Protein AF-A0A9C8ZIP4-F1 (afdb_monomer)

pLDDT: mean 73.73, std 16.56, range [37.09, 95.81]

Mean predicted aligned error: 15.37 Å

Structure (mmCIF, N/CA/C/O backbone):
data_AF-A0A9C8ZIP4-F1
#
_entry.id   AF-A0A9C8ZIP4-F1
#
loop_
_atom_site.group_PDB
_atom_site.id
_atom_site.type_symbol
_atom_site.label_atom_id
_atom_site.label_alt_id
_atom_site.label_comp_id
_atom_site.label_asym_id
_atom_site.label_entity_id
_atom_site.label_seq_id
_atom_site.pdbx_PDB_ins_code
_atom_site.Cartn_x
_atom_site.Cartn_y
_atom_site.Cartn_z
_atom_site.occupancy
_atom_site.B_iso_or_equiv
_atom_site.auth_seq_id
_atom_site.auth_comp_id
_atom_site.auth_asym_id
_atom_site.auth_atom_id
_atom_site.pdbx_PDB_model_num
ATOM 1 N N . MET A 1 1 ? 0.232 4.608 -54.397 1.00 39.06 1 MET A N 1
ATOM 2 C CA . MET A 1 1 ? 0.116 3.427 -53.512 1.00 39.06 1 MET A CA 1
ATOM 3 C C . MET A 1 1 ? 0.909 3.574 -52.200 1.00 39.06 1 MET A C 1
ATOM 5 O O . MET A 1 1 ? 1.175 2.574 -51.557 1.00 39.06 1 MET A O 1
ATOM 9 N N . ILE A 1 2 ? 1.291 4.797 -51.791 1.00 40.53 2 ILE A N 1
ATOM 10 C CA . ILE A 1 2 ? 2.010 5.077 -50.525 1.00 40.53 2 ILE A CA 1
ATOM 11 C C . ILE A 1 2 ? 1.114 5.872 -49.554 1.00 40.53 2 ILE A C 1
ATOM 13 O O . ILE A 1 2 ? 1.299 5.815 -48.347 1.00 40.53 2 ILE A O 1
ATOM 17 N N . THR A 1 3 ? 0.107 6.586 -50.061 1.00 43.69 3 THR A N 1
ATOM 18 C CA . THR A 1 3 ? -0.743 7.506 -49.291 1.00 43.69 3 THR A CA 1
ATOM 19 C C . THR A 1 3 ? -1.727 6.808 -48.355 1.00 43.69 3 THR A C 1
ATOM 21 O O . THR A 1 3 ? -1.938 7.292 -47.247 1.00 43.69 3 THR A O 1
ATOM 24 N N . ASP A 1 4 ? -2.280 5.661 -48.753 1.00 41.31 4 ASP A N 1
ATOM 25 C CA . ASP A 1 4 ? -3.290 4.952 -47.953 1.00 41.31 4 ASP A CA 1
ATOM 26 C C . ASP A 1 4 ? -2.663 4.266 -46.727 1.00 41.31 4 ASP A C 1
ATOM 28 O O . ASP A 1 4 ? -3.221 4.296 -45.633 1.00 41.31 4 ASP A O 1
ATOM 32 N N . THR A 1 5 ? -1.425 3.780 -46.863 1.00 51.84 5 THR A N 1
ATOM 33 C CA . THR A 1 5 ? -0.667 3.120 -45.790 1.00 51.84 5 THR A CA 1
ATOM 34 C C . THR A 1 5 ? -0.348 4.065 -44.628 1.00 51.84 5 THR A C 1
ATOM 36 O O . THR A 1 5 ? -0.423 3.672 -43.466 1.00 51.84 5 THR A O 1
ATOM 39 N N . TRP A 1 6 ? -0.030 5.334 -44.911 1.00 44.22 6 TRP A N 1
ATOM 40 C CA . TRP A 1 6 ? 0.251 6.326 -43.865 1.00 44.22 6 TRP A CA 1
ATOM 41 C C . TRP A 1 6 ? -1.001 6.728 -43.089 1.00 44.22 6 TRP A C 1
ATOM 43 O O . TRP A 1 6 ? -0.938 6.915 -41.874 1.00 44.22 6 TRP A O 1
ATOM 53 N N . VAL A 1 7 ? -2.145 6.829 -43.769 1.00 46.09 7 VAL A N 1
ATOM 54 C CA . VAL A 1 7 ? -3.424 7.165 -43.132 1.00 46.09 7 VAL A CA 1
ATOM 55 C C . VAL A 1 7 ? -3.847 6.067 -42.154 1.00 46.09 7 VAL A C 1
ATOM 57 O O . VAL A 1 7 ? -4.317 6.382 -41.060 1.00 46.09 7 VAL A O 1
ATOM 60 N N . ASP A 1 8 ? -3.618 4.799 -42.493 1.00 46.53 8 ASP A N 1
ATOM 61 C CA . ASP A 1 8 ? -3.932 3.671 -41.611 1.00 46.53 8 ASP A CA 1
ATOM 62 C C . ASP A 1 8 ? -2.972 3.570 -40.415 1.00 46.53 8 ASP A C 1
ATOM 64 O O . ASP A 1 8 ? -3.416 3.324 -39.290 1.00 46.53 8 ASP A O 1
ATOM 68 N N . ILE A 1 9 ? -1.681 3.873 -40.604 1.00 48.97 9 ILE A N 1
ATOM 69 C CA . ILE A 1 9 ? -0.707 3.969 -39.503 1.00 48.97 9 ILE A CA 1
ATOM 70 C C . ILE A 1 9 ? -1.108 5.086 -38.534 1.00 48.97 9 ILE A C 1
ATOM 72 O O . ILE A 1 9 ? -1.167 4.850 -37.328 1.00 48.97 9 ILE A O 1
ATOM 76 N N . ILE A 1 10 ? -1.465 6.271 -39.038 1.00 47.59 10 ILE A N 1
ATOM 77 C CA . ILE A 1 10 ? -1.902 7.403 -38.206 1.00 47.59 10 ILE A CA 1
ATOM 78 C C . ILE A 1 10 ? -3.188 7.061 -37.441 1.00 47.59 10 ILE A C 1
ATOM 80 O O . ILE A 1 10 ? -3.294 7.363 -36.255 1.00 47.59 10 ILE A O 1
ATOM 84 N N . LYS A 1 11 ? -4.149 6.378 -38.077 1.00 46.59 11 LYS A N 1
ATOM 85 C CA . LYS A 1 11 ? -5.392 5.932 -37.422 1.00 46.59 11 LYS A CA 1
ATOM 86 C C . LYS A 1 11 ? -5.176 4.821 -36.387 1.00 46.59 11 LYS A C 1
ATOM 88 O O . LYS A 1 11 ? -5.988 4.677 -35.476 1.00 46.59 11 LYS A O 1
ATOM 93 N N . SER A 1 12 ? -4.101 4.040 -36.505 1.00 48.75 12 SER A N 1
ATOM 94 C CA . SER A 1 12 ? -3.751 2.972 -35.554 1.00 48.75 12 SER A CA 1
ATOM 95 C C . SER A 1 12 ? -3.120 3.487 -34.250 1.00 48.75 12 SER A C 1
ATOM 97 O O . SER A 1 12 ? -3.050 2.759 -33.256 1.00 48.75 12 SER A O 1
ATOM 99 N N . ILE A 1 13 ? -2.697 4.755 -34.225 1.00 50.59 13 ILE A N 1
ATOM 100 C CA . ILE A 1 13 ? -2.046 5.394 -33.082 1.00 50.59 13 ILE A CA 1
ATOM 101 C C . ILE A 1 13 ? -3.100 5.781 -32.043 1.00 50.59 13 ILE A C 1
ATOM 103 O O . ILE A 1 13 ? -3.789 6.792 -32.151 1.00 50.59 13 ILE A O 1
ATOM 107 N N . LYS A 1 14 ? -3.228 4.945 -31.010 1.00 48.56 14 LYS A N 1
ATOM 108 C CA . LYS A 1 14 ? -4.220 5.116 -29.935 1.00 48.56 14 LYS A CA 1
ATOM 109 C C . LYS A 1 14 ? -3.707 5.906 -28.731 1.00 48.56 14 LYS A C 1
ATOM 111 O O . LYS A 1 14 ? -4.490 6.195 -27.831 1.00 48.56 14 LYS A O 1
ATOM 116 N N . THR A 1 15 ? -2.414 6.242 -28.685 1.00 49.38 15 THR A N 1
ATOM 117 C CA . THR A 1 15 ? -1.816 6.940 -27.538 1.00 49.38 15 THR A CA 1
ATOM 118 C C . THR A 1 15 ? -0.920 8.112 -27.963 1.00 49.38 15 THR A C 1
ATOM 120 O O . THR A 1 15 ? -0.262 8.038 -29.006 1.00 49.38 15 THR A O 1
ATOM 123 N N . PRO A 1 16 ? -0.836 9.184 -27.148 1.00 51.88 16 PRO A N 1
ATOM 124 C CA . PRO A 1 16 ? 0.040 10.335 -27.402 1.00 51.88 16 PRO A CA 1
ATOM 125 C C . PRO A 1 16 ? 1.521 9.959 -27.563 1.00 51.88 16 PRO A C 1
ATOM 127 O O . PRO A 1 16 ? 2.249 10.604 -28.312 1.00 51.88 16 PRO A O 1
ATOM 130 N N . VAL A 1 17 ? 1.961 8.889 -26.891 1.00 54.00 17 VAL A N 1
ATOM 131 C CA . VAL A 1 17 ? 3.339 8.379 -26.954 1.00 54.00 17 VAL A CA 1
ATOM 132 C C . VAL A 1 17 ? 3.619 7.724 -28.308 1.00 54.00 17 VAL A C 1
ATOM 134 O O . VAL A 1 17 ? 4.658 7.971 -28.911 1.00 54.00 17 VAL A O 1
ATOM 137 N N . SER A 1 18 ? 2.672 6.955 -28.849 1.00 54.69 18 SER A N 1
ATOM 138 C CA . SER A 1 18 ? 2.804 6.357 -30.183 1.00 54.69 18 SER A CA 1
ATOM 139 C C . SER A 1 18 ? 2.819 7.414 -31.304 1.00 54.69 18 SER A C 1
ATOM 141 O O . SER A 1 18 ? 3.512 7.235 -32.303 1.00 54.69 18 SER A O 1
ATOM 143 N N . PHE A 1 19 ? 2.130 8.549 -31.122 1.00 58.16 19 PHE A N 1
ATOM 144 C CA . PHE A 1 19 ? 2.190 9.693 -32.046 1.00 58.16 19 PHE A CA 1
ATOM 145 C C . PHE A 1 19 ? 3.550 10.408 -31.996 1.00 58.16 19 PHE A C 1
ATOM 147 O O . PHE A 1 19 ? 4.109 10.759 -33.034 1.00 58.16 19 PHE A O 1
ATOM 154 N N . LEU A 1 20 ? 4.122 10.552 -30.795 1.00 58.84 20 LEU A N 1
ATOM 155 C CA . LEU A 1 20 ? 5.463 11.105 -30.584 1.00 58.84 20 LEU A CA 1
ATOM 156 C C . LEU A 1 20 ? 6.550 10.255 -31.260 1.00 58.84 20 LEU A C 1
ATOM 158 O O . LEU A 1 20 ? 7.451 10.802 -31.896 1.00 58.84 20 LEU A O 1
ATOM 162 N N . VAL A 1 21 ? 6.460 8.926 -31.154 1.00 60.66 21 VAL A N 1
ATOM 163 C CA . VAL A 1 21 ? 7.406 8.004 -31.804 1.00 60.66 21 VAL A CA 1
ATOM 164 C C . VAL A 1 21 ? 7.332 8.137 -33.326 1.00 60.66 21 VAL A C 1
ATOM 166 O O . VAL A 1 21 ? 8.371 8.231 -33.975 1.00 60.66 21 VAL A O 1
ATOM 169 N N . LEU A 1 22 ? 6.126 8.233 -33.897 1.00 64.12 22 LEU A N 1
ATOM 170 C CA . LEU A 1 22 ? 5.947 8.415 -35.340 1.00 64.12 22 LEU A CA 1
ATOM 171 C C . LEU A 1 22 ? 6.562 9.734 -35.833 1.00 64.12 22 LEU A C 1
ATOM 173 O O . LEU A 1 22 ? 7.293 9.740 -36.820 1.00 64.12 22 LEU A O 1
ATOM 177 N N . ILE A 1 23 ? 6.312 10.844 -35.134 1.00 64.75 23 ILE A N 1
ATOM 178 C CA . ILE A 1 23 ? 6.895 12.145 -35.489 1.00 64.75 23 ILE A CA 1
ATOM 179 C C . ILE A 1 23 ? 8.419 12.110 -35.367 1.00 64.75 23 ILE A C 1
ATOM 181 O O . ILE A 1 23 ? 9.115 12.603 -36.252 1.00 64.75 23 ILE A O 1
ATOM 185 N N . THR A 1 24 ? 8.941 11.511 -34.297 1.00 64.62 24 THR A N 1
ATOM 186 C CA . THR A 1 24 ? 10.388 11.383 -34.088 1.00 64.62 24 THR A CA 1
ATOM 187 C C . THR A 1 24 ? 11.046 10.591 -35.216 1.00 64.62 24 THR A C 1
ATOM 189 O O . THR A 1 24 ? 12.099 10.991 -35.701 1.00 64.62 24 THR A O 1
ATOM 192 N N . LEU A 1 25 ? 10.406 9.519 -35.691 1.00 62.47 25 LEU A N 1
ATOM 193 C CA . LEU A 1 25 ? 10.888 8.729 -36.827 1.00 62.47 25 LEU A CA 1
ATOM 194 C C . LEU A 1 25 ? 10.847 9.515 -38.144 1.00 62.47 25 LEU A C 1
ATOM 196 O O . LEU A 1 25 ? 11.813 9.477 -38.901 1.00 62.47 25 LEU A O 1
ATOM 200 N N . VAL A 1 26 ? 9.768 10.259 -38.407 1.00 65.81 26 VAL A N 1
ATOM 201 C CA . VAL A 1 26 ? 9.629 11.065 -39.633 1.00 65.81 26 VAL A CA 1
ATOM 202 C C . VAL A 1 26 ? 10.641 12.210 -39.663 1.00 65.81 26 VAL A C 1
ATOM 204 O O . VAL A 1 26 ? 11.302 12.415 -40.680 1.00 65.81 26 VAL A O 1
ATOM 207 N N . VAL A 1 27 ? 10.807 12.945 -38.559 1.00 63.88 27 VAL A N 1
ATOM 208 C CA . VAL A 1 27 ? 11.785 14.041 -38.513 1.00 63.88 27 VAL A CA 1
ATOM 209 C C . VAL A 1 27 ? 13.215 13.503 -38.449 1.00 63.88 27 VAL A C 1
ATOM 211 O O . VAL A 1 27 ? 14.089 14.053 -39.106 1.00 63.88 27 VAL A O 1
ATOM 214 N N . GLY A 1 28 ? 13.461 12.397 -37.740 1.00 62.69 28 GLY A N 1
ATOM 215 C CA . GLY A 1 28 ? 14.759 11.719 -37.734 1.00 62.69 28 GLY A CA 1
ATOM 216 C C . GLY A 1 28 ? 15.186 11.250 -39.128 1.00 62.69 28 GLY A C 1
ATOM 217 O O . GLY A 1 28 ? 16.335 11.453 -39.507 1.00 62.69 28 GLY A O 1
ATOM 218 N N . TYR A 1 29 ? 14.254 10.712 -39.921 1.00 65.31 29 TYR A N 1
ATOM 219 C CA . TYR A 1 29 ? 14.492 10.346 -41.319 1.00 65.31 29 TYR A CA 1
ATOM 220 C C . TYR A 1 29 ? 14.823 11.570 -42.193 1.00 65.31 29 TYR A C 1
ATOM 222 O O . TYR A 1 29 ? 15.815 11.561 -42.917 1.00 65.31 29 TYR A O 1
ATOM 230 N N . LEU A 1 30 ? 14.060 12.662 -42.064 1.00 61.94 30 LEU A N 1
ATOM 231 C CA . LEU A 1 30 ? 14.310 13.914 -42.796 1.00 61.94 30 LEU A CA 1
ATOM 232 C C . LEU A 1 30 ? 15.645 14.580 -42.428 1.00 61.94 30 LEU A C 1
ATOM 234 O O . LEU A 1 30 ? 16.258 15.229 -43.273 1.00 61.94 30 LEU A O 1
ATOM 238 N N . LEU A 1 31 ? 16.089 14.438 -41.177 1.00 62.31 31 LEU A N 1
ATOM 239 C CA . LEU A 1 31 ? 17.386 14.931 -40.713 1.00 62.31 31 LEU A CA 1
ATOM 240 C C . LEU A 1 31 ? 18.549 14.046 -41.178 1.00 62.31 31 LEU A C 1
ATOM 242 O O . LEU A 1 31 ? 19.639 14.567 -41.390 1.00 62.31 31 LEU A O 1
ATOM 246 N N . HIS A 1 32 ? 18.329 12.738 -41.341 1.00 63.88 32 HIS A N 1
ATOM 247 C CA . HIS A 1 32 ? 19.359 11.804 -41.798 1.00 63.88 32 HIS A CA 1
ATOM 248 C C . HIS A 1 32 ? 19.712 12.000 -43.283 1.00 63.88 32 HIS A C 1
ATOM 250 O O . HIS A 1 32 ? 20.889 11.920 -43.629 1.00 63.88 32 HIS A O 1
ATOM 256 N N . ASP A 1 33 ? 18.724 12.287 -44.137 1.00 64.06 33 ASP A N 1
ATOM 257 C CA . ASP A 1 33 ? 18.903 12.417 -45.596 1.00 64.06 33 ASP A CA 1
ATOM 258 C C . ASP A 1 33 ? 19.217 13.858 -46.069 1.00 64.06 33 ASP A C 1
ATOM 260 O O . ASP A 1 33 ? 19.323 14.111 -47.270 1.00 64.06 33 ASP A O 1
ATOM 264 N N . SER A 1 34 ? 19.350 14.835 -45.160 1.00 61.97 34 SER A N 1
ATOM 265 C CA . SER A 1 34 ? 19.496 16.255 -45.519 1.00 61.97 34 SER A CA 1
ATOM 266 C C . SER A 1 34 ? 20.884 16.828 -45.216 1.00 61.97 34 SER A C 1
ATOM 268 O O . SER A 1 34 ? 21.190 17.129 -44.066 1.00 61.97 34 SER A O 1
ATOM 270 N N . ASP A 1 35 ? 21.634 17.189 -46.261 1.00 71.00 35 ASP A N 1
ATOM 271 C CA . ASP A 1 35 ? 22.880 17.973 -46.149 1.00 71.00 35 ASP A CA 1
ATOM 272 C C . ASP A 1 35 ? 22.646 19.495 -46.023 1.00 71.00 35 ASP A C 1
ATOM 274 O O . ASP A 1 35 ? 23.587 20.282 -45.896 1.00 71.00 35 ASP A O 1
ATOM 278 N N . ASN A 1 36 ? 21.389 19.953 -46.082 1.00 75.31 36 ASN A N 1
ATOM 279 C CA . ASN A 1 36 ? 21.067 21.377 -46.019 1.00 75.31 36 ASN A CA 1
ATOM 280 C C . ASN A 1 36 ? 20.947 21.855 -44.555 1.00 75.31 36 ASN A C 1
ATOM 282 O O . ASN A 1 36 ? 20.025 21.434 -43.847 1.00 75.31 36 ASN A O 1
ATOM 286 N N . PRO A 1 37 ? 21.799 22.794 -44.098 1.00 70.38 37 PRO A N 1
ATOM 287 C CA . PRO A 1 37 ? 21.830 23.237 -42.704 1.00 70.38 37 PRO A CA 1
ATOM 288 C C . PRO A 1 37 ? 20.534 23.925 -42.251 1.00 70.38 37 PRO A C 1
ATOM 290 O O . PRO A 1 37 ? 20.188 23.864 -41.073 1.00 70.38 37 PRO A O 1
ATOM 293 N N . ILE A 1 38 ? 19.783 24.545 -43.170 1.00 74.31 38 ILE A N 1
ATOM 294 C CA . ILE A 1 38 ? 18.503 25.200 -42.859 1.00 74.31 38 ILE A CA 1
ATOM 295 C C . ILE A 1 38 ? 17.422 24.152 -42.563 1.00 74.31 38 ILE A C 1
ATOM 297 O O . ILE A 1 38 ? 16.639 24.318 -41.628 1.00 74.31 38 ILE A O 1
ATOM 301 N N . ILE A 1 39 ? 17.404 23.056 -43.326 1.00 70.94 39 ILE A N 1
ATOM 302 C CA . ILE A 1 39 ? 16.469 21.940 -43.123 1.00 70.94 39 ILE A CA 1
ATOM 303 C C . ILE A 1 39 ? 16.806 21.211 -41.815 1.00 70.94 39 ILE A C 1
ATOM 305 O O . ILE A 1 39 ? 15.904 20.890 -41.043 1.00 70.94 39 ILE A O 1
ATOM 309 N N . LEU A 1 40 ? 18.098 21.056 -41.515 1.00 66.56 40 LEU A N 1
ATOM 310 C CA . LEU A 1 40 ? 18.595 20.495 -40.256 1.00 66.56 40 LEU A CA 1
ATOM 311 C C . LEU A 1 40 ? 18.152 21.307 -39.030 1.00 66.56 40 LEU A C 1
ATOM 313 O O . LEU A 1 40 ? 17.549 20.768 -38.103 1.00 66.56 40 LEU A O 1
ATOM 317 N N . LEU A 1 41 ? 18.393 22.621 -39.039 1.00 70.94 41 LEU A N 1
ATOM 318 C CA . LEU A 1 41 ? 17.990 23.517 -37.950 1.00 70.94 41 LEU A CA 1
ATOM 319 C C . LEU A 1 41 ? 16.465 23.595 -37.795 1.00 70.94 41 LEU A C 1
ATOM 321 O O . LEU A 1 41 ? 15.961 23.568 -36.672 1.00 70.94 41 LEU A O 1
ATOM 325 N N . GLY A 1 42 ? 15.727 23.644 -38.907 1.00 75.50 42 GLY A N 1
ATOM 326 C CA . GLY A 1 42 ? 14.264 23.646 -38.899 1.00 75.50 42 GLY A CA 1
ATOM 327 C C . GLY A 1 42 ? 13.669 22.348 -38.347 1.00 75.50 42 GLY A C 1
ATOM 328 O O . GLY A 1 42 ? 12.759 22.393 -37.519 1.00 75.50 42 GLY A O 1
ATOM 329 N N . GLY A 1 43 ? 14.212 21.193 -38.745 1.00 70.31 43 GLY A N 1
ATOM 330 C CA . GLY A 1 43 ? 13.786 19.883 -38.249 1.00 70.31 43 GLY A CA 1
ATOM 331 C C . GLY A 1 43 ? 14.068 19.698 -36.757 1.00 70.31 43 GLY A C 1
ATOM 332 O O . GLY A 1 43 ? 13.197 19.244 -36.015 1.00 70.31 43 GLY A O 1
ATOM 333 N N . LEU A 1 44 ? 15.241 20.132 -36.284 1.00 70.56 44 LEU A N 1
ATOM 334 C CA . LEU A 1 44 ? 15.586 20.105 -34.859 1.00 70.56 44 LEU A CA 1
ATOM 335 C C . LEU A 1 44 ? 14.685 21.025 -34.024 1.00 70.56 44 LEU A C 1
ATOM 337 O O . LEU A 1 44 ? 14.213 20.618 -32.961 1.00 70.56 44 LEU A O 1
ATOM 341 N N . ALA A 1 45 ? 14.393 22.236 -34.508 1.00 74.00 45 ALA A N 1
ATOM 342 C CA . ALA A 1 45 ? 13.481 23.158 -33.831 1.00 74.00 45 ALA A CA 1
ATOM 343 C C . ALA A 1 45 ? 12.054 22.592 -33.743 1.00 74.00 45 ALA A C 1
ATOM 345 O O . ALA A 1 45 ? 11.400 22.708 -32.703 1.00 74.00 45 ALA A O 1
ATOM 346 N N . LEU A 1 46 ? 11.585 21.930 -34.805 1.00 74.88 46 LEU A N 1
ATOM 347 C CA . LEU A 1 46 ? 10.281 21.274 -34.827 1.00 74.88 46 LEU A CA 1
ATOM 348 C C . LEU A 1 46 ? 10.219 20.092 -33.844 1.00 74.88 46 LEU A C 1
ATOM 350 O O . LEU A 1 46 ? 9.262 19.990 -33.078 1.00 74.88 46 LEU A O 1
ATOM 354 N N . LEU A 1 47 ? 11.253 19.242 -33.802 1.00 71.19 47 LEU A N 1
ATOM 355 C CA . LEU A 1 47 ? 11.369 18.156 -32.818 1.00 71.19 47 LEU A CA 1
ATOM 356 C C . LEU A 1 47 ? 11.361 18.675 -31.384 1.00 71.19 47 LEU A C 1
ATOM 358 O O . LEU A 1 47 ? 10.671 18.118 -30.529 1.00 71.19 47 LEU A O 1
ATOM 362 N N . PHE A 1 48 ? 12.102 19.749 -31.120 1.00 72.25 48 PHE A N 1
ATOM 363 C CA . PHE A 1 48 ? 12.158 20.368 -29.803 1.00 72.25 48 PHE A CA 1
ATOM 364 C C . PHE A 1 48 ? 10.784 20.896 -29.375 1.00 72.25 48 PHE A C 1
ATOM 366 O O . PHE A 1 48 ? 10.326 20.603 -28.269 1.00 72.25 48 PHE A O 1
ATOM 373 N N . LEU A 1 49 ? 10.079 21.597 -30.270 1.00 75.38 49 LEU A N 1
ATOM 374 C CA . LEU A 1 49 ? 8.734 22.108 -30.005 1.00 75.38 49 LEU A CA 1
ATOM 375 C C . LEU A 1 49 ? 7.736 20.975 -29.725 1.00 75.38 49 LEU A C 1
ATOM 377 O O . LEU A 1 49 ? 6.944 21.064 -28.783 1.00 75.38 49 LEU A O 1
ATOM 381 N N . ILE A 1 50 ? 7.784 19.895 -30.509 1.00 71.44 50 ILE A N 1
ATOM 382 C CA . ILE A 1 50 ? 6.900 18.736 -30.331 1.00 71.44 50 ILE A CA 1
ATOM 383 C C . ILE A 1 50 ? 7.214 18.018 -29.019 1.00 71.44 50 ILE A C 1
ATOM 385 O O . ILE A 1 50 ? 6.300 17.707 -28.260 1.00 71.44 50 ILE A O 1
ATOM 389 N N . THR A 1 51 ? 8.495 17.846 -28.697 1.00 65.56 51 THR A N 1
ATOM 390 C CA . THR A 1 51 ? 8.936 17.250 -27.431 1.00 65.56 51 THR A CA 1
ATOM 391 C C . THR A 1 51 ? 8.433 18.061 -26.239 1.00 65.56 51 THR A C 1
ATOM 393 O O . THR A 1 51 ? 7.814 17.497 -25.339 1.00 65.56 51 THR A O 1
ATOM 396 N N . ILE A 1 52 ? 8.599 19.390 -26.253 1.00 71.50 52 ILE A N 1
ATOM 397 C CA . ILE A 1 52 ? 8.058 20.272 -25.207 1.00 71.50 52 ILE A CA 1
ATOM 398 C C . ILE A 1 52 ? 6.538 20.153 -25.123 1.00 71.50 52 ILE A C 1
ATOM 400 O O . ILE A 1 52 ? 5.998 20.015 -24.028 1.00 71.50 52 ILE A O 1
ATOM 404 N N . THR A 1 53 ? 5.837 20.175 -26.256 1.00 69.06 53 THR A N 1
ATOM 405 C CA . THR A 1 53 ? 4.371 20.083 -26.284 1.00 69.06 53 THR A CA 1
ATOM 406 C C . THR A 1 53 ? 3.891 18.763 -25.689 1.00 69.06 53 THR A C 1
ATOM 408 O O . THR A 1 53 ? 2.935 18.751 -24.918 1.00 69.06 53 THR A O 1
ATOM 411 N N . CYS A 1 54 ? 4.581 17.659 -25.972 1.00 62.41 54 CYS A N 1
ATOM 412 C CA . CYS A 1 54 ? 4.275 16.354 -25.402 1.00 62.41 54 CYS A CA 1
ATOM 413 C C . CYS A 1 54 ? 4.625 16.258 -23.917 1.00 62.41 54 CYS A C 1
ATOM 415 O O . CYS A 1 54 ? 3.842 15.682 -23.169 1.00 62.41 54 CYS A O 1
ATOM 417 N N . ILE A 1 55 ? 5.729 16.860 -23.462 1.00 60.59 55 ILE A N 1
ATOM 418 C CA . ILE A 1 55 ? 6.057 16.968 -22.032 1.00 60.59 55 ILE A CA 1
ATOM 419 C C . ILE A 1 55 ? 4.968 17.768 -21.309 1.00 60.59 55 ILE A C 1
ATOM 421 O O . ILE A 1 55 ? 4.417 17.303 -20.316 1.00 60.59 55 ILE A O 1
ATOM 425 N N . VAL A 1 56 ? 4.586 18.935 -21.834 1.00 66.25 56 VAL A N 1
ATOM 426 C CA . VAL A 1 56 ? 3.519 19.776 -21.271 1.00 66.25 56 VAL A CA 1
ATOM 427 C C . VAL A 1 56 ? 2.180 19.044 -21.286 1.00 66.25 56 VAL A C 1
ATOM 429 O O . VAL A 1 56 ? 1.464 19.074 -20.289 1.00 66.25 56 VAL A O 1
ATOM 432 N N . TYR A 1 57 ? 1.845 18.349 -22.373 1.00 63.44 57 TYR A N 1
ATOM 433 C CA . TYR A 1 57 ? 0.635 17.535 -22.463 1.00 63.44 57 TYR A CA 1
ATOM 434 C C . TYR A 1 57 ? 0.655 16.397 -21.438 1.00 63.44 57 TYR A C 1
ATOM 436 O O . TYR A 1 57 ? -0.314 16.229 -20.707 1.00 63.44 57 TYR A O 1
ATOM 444 N N . ALA A 1 58 ? 1.760 15.661 -21.315 1.00 55.28 58 ALA A N 1
ATOM 445 C CA . ALA A 1 58 ? 1.907 14.584 -20.341 1.00 55.28 58 ALA A CA 1
ATOM 446 C C . ALA A 1 58 ? 1.814 15.097 -18.893 1.00 55.28 58 ALA A C 1
ATOM 448 O O . ALA A 1 58 ? 1.190 14.446 -18.055 1.00 55.28 58 ALA A O 1
ATOM 449 N N . ILE A 1 59 ? 2.361 16.286 -18.615 1.00 54.59 59 ILE A N 1
ATOM 450 C CA . ILE A 1 59 ? 2.261 16.970 -17.317 1.00 54.59 59 ILE A CA 1
ATOM 451 C C . ILE A 1 59 ? 0.827 17.447 -17.039 1.00 54.59 59 ILE A C 1
ATOM 453 O O . ILE A 1 59 ? 0.354 17.304 -15.909 1.00 54.59 59 ILE A O 1
ATOM 457 N N . LYS A 1 60 ? 0.143 18.015 -18.043 1.00 54.91 60 LYS A N 1
ATOM 458 C CA . LYS A 1 60 ? -1.201 18.610 -17.929 1.00 54.91 60 LYS A CA 1
ATOM 459 C C . LYS A 1 60 ? -2.312 17.560 -17.896 1.00 54.91 60 LYS A C 1
ATOM 461 O O . LYS A 1 60 ? -3.304 17.750 -17.201 1.00 54.91 60 LYS A O 1
ATOM 466 N N . HIS A 1 61 ? -2.143 16.463 -18.627 1.00 50.19 61 HIS A N 1
ATOM 467 C CA . HIS A 1 61 ? -3.111 15.371 -18.742 1.00 50.19 61 HIS A CA 1
ATOM 468 C C . HIS A 1 61 ? -2.741 14.140 -17.904 1.00 50.19 61 HIS A C 1
ATOM 470 O O . HIS A 1 61 ? -3.383 13.106 -18.050 1.00 50.19 61 HIS A O 1
ATOM 476 N N . ASN A 1 62 ? -1.743 14.240 -17.013 1.00 47.12 62 ASN A N 1
ATOM 477 C CA . ASN A 1 62 ? -1.331 13.155 -16.111 1.00 47.12 62 ASN A CA 1
ATOM 478 C C . ASN A 1 62 ? -1.036 11.826 -16.843 1.00 47.12 62 ASN A C 1
ATOM 480 O O . ASN A 1 62 ? -1.309 10.749 -16.330 1.00 47.12 62 ASN A O 1
ATOM 484 N N . ALA A 1 63 ? -0.474 11.871 -18.053 1.00 47.00 63 ALA A N 1
ATOM 485 C CA . ALA A 1 63 ? -0.254 10.656 -18.847 1.00 47.00 63 ALA A CA 1
ATOM 486 C C . ALA A 1 63 ? 0.931 9.799 -18.351 1.00 47.00 63 ALA A C 1
ATOM 488 O O . ALA A 1 63 ? 1.081 8.662 -18.786 1.00 47.00 63 ALA A O 1
ATOM 489 N N . LEU A 1 64 ? 1.778 10.338 -17.464 1.00 42.03 64 LEU A N 1
ATOM 490 C CA . LEU A 1 64 ? 2.955 9.643 -16.919 1.00 42.03 64 LEU A CA 1
ATOM 491 C C . LEU A 1 64 ? 2.707 8.984 -15.555 1.00 42.03 64 LEU A C 1
ATOM 493 O O . LEU A 1 64 ? 3.474 8.118 -15.159 1.00 42.03 64 LEU A O 1
ATOM 497 N N . PHE A 1 65 ? 1.630 9.356 -14.863 1.00 37.09 65 PHE A N 1
ATOM 498 C CA . PHE A 1 65 ? 1.195 8.732 -13.616 1.00 37.09 65 PHE A CA 1
ATOM 499 C C . PHE A 1 65 ? -0.327 8.851 -13.545 1.00 37.09 65 PHE A C 1
ATOM 501 O O . PHE A 1 65 ? -0.815 9.978 -13.674 1.00 37.09 65 PHE A O 1
ATOM 508 N N . PRO A 1 66 ? -1.078 7.754 -13.327 1.00 39.97 66 PRO A N 1
ATOM 509 C CA . PRO A 1 66 ? -2.516 7.824 -13.092 1.00 39.97 66 PRO A CA 1
ATOM 510 C C . PRO A 1 66 ? -2.820 8.954 -12.103 1.00 39.97 66 PRO A C 1
ATOM 512 O O . PRO A 1 66 ? -2.132 9.087 -11.089 1.00 39.97 66 PRO A O 1
ATOM 515 N N . GLY A 1 67 ? -3.819 9.794 -12.397 1.00 39.53 67 GLY A N 1
ATOM 516 C CA . GLY A 1 67 ? -4.177 10.953 -11.560 1.00 39.53 67 GLY A CA 1
ATOM 517 C C . GLY A 1 67 ? -4.455 10.606 -10.090 1.00 39.53 67 GLY A C 1
ATOM 518 O O . GLY A 1 67 ? -4.405 11.484 -9.232 1.00 39.53 67 GLY A O 1
ATOM 519 N N . GLU A 1 68 ? -4.663 9.323 -9.806 1.00 43.00 68 GLU A N 1
ATOM 520 C CA . GLU A 1 68 ? -4.777 8.716 -8.482 1.00 43.00 68 GLU A CA 1
ATOM 521 C C . GLU A 1 68 ? -3.514 8.915 -7.620 1.00 43.00 68 GLU A C 1
ATOM 523 O O . GLU A 1 68 ? -3.632 9.178 -6.427 1.00 43.00 68 GLU A O 1
ATOM 528 N N . ILE A 1 69 ? -2.310 8.945 -8.210 1.00 40.00 69 ILE A N 1
ATOM 529 C CA . ILE A 1 69 ? -1.044 9.090 -7.460 1.00 40.00 69 ILE A CA 1
ATOM 530 C C . ILE A 1 69 ? -0.804 10.547 -7.007 1.00 40.00 69 ILE A C 1
ATOM 532 O O . ILE A 1 69 ? -0.090 10.806 -6.038 1.00 40.00 69 ILE A O 1
ATOM 536 N N . ARG A 1 70 ? -1.434 11.547 -7.648 1.00 39.66 70 ARG A N 1
ATOM 537 C CA . ARG A 1 70 ? -1.266 12.970 -7.270 1.00 39.66 70 ARG A CA 1
ATOM 538 C C . ARG A 1 70 ? -2.148 13.424 -6.099 1.00 39.66 70 ARG A C 1
ATOM 540 O O . ARG A 1 70 ? -1.983 14.547 -5.629 1.00 39.66 70 ARG A O 1
ATOM 547 N N . SER A 1 71 ? -3.063 12.593 -5.603 1.00 44.22 71 SER A N 1
ATOM 548 C CA . SER A 1 71 ? -4.208 13.057 -4.807 1.00 44.22 71 SER A CA 1
ATOM 549 C C . SER A 1 71 ? -4.254 12.543 -3.357 1.00 44.22 71 SER A C 1
ATOM 551 O O . SER A 1 71 ? -5.325 12.201 -2.868 1.00 44.22 71 SER A O 1
ATOM 553 N N . ILE A 1 72 ? -3.126 12.505 -2.644 1.00 48.56 72 ILE A N 1
ATOM 554 C CA . ILE A 1 72 ? -3.137 12.322 -1.167 1.00 48.56 72 ILE A CA 1
ATOM 555 C C . ILE A 1 72 ? -2.415 13.465 -0.435 1.00 48.56 72 ILE A C 1
ATOM 557 O O . ILE A 1 72 ? -2.475 13.588 0.781 1.00 48.56 72 ILE A O 1
ATOM 561 N N . TRP A 1 73 ? -1.761 14.362 -1.182 1.00 51.34 73 TRP A N 1
ATOM 562 C CA . TRP A 1 73 ? -1.105 15.562 -0.642 1.00 51.34 73 TRP A CA 1
ATOM 563 C C . TRP A 1 73 ? -1.944 16.833 -0.830 1.00 51.34 73 TRP A C 1
ATOM 565 O O . TRP A 1 73 ? -1.518 17.926 -0.456 1.00 51.34 73 TRP A O 1
ATOM 575 N N . SER A 1 74 ? -3.136 16.708 -1.418 1.00 54.97 74 SER A N 1
ATOM 576 C CA . SER A 1 74 ? -4.096 17.805 -1.506 1.00 54.97 74 SER A CA 1
ATOM 577 C C . SER A 1 74 ? -4.653 18.088 -0.113 1.00 54.97 74 SER A C 1
ATOM 579 O O . SER A 1 74 ? -5.209 17.203 0.531 1.00 54.97 74 SER A O 1
ATOM 581 N N . LYS A 1 75 ? -4.552 19.345 0.339 1.00 58.19 75 LYS A N 1
ATOM 582 C CA . LYS A 1 75 ? -5.119 19.799 1.622 1.00 58.19 75 LYS A CA 1
ATOM 583 C C . LYS A 1 75 ? -6.625 19.532 1.757 1.00 58.19 75 LYS A C 1
ATOM 585 O O . LYS A 1 75 ? -7.122 19.529 2.870 1.00 58.19 75 LYS A O 1
ATOM 590 N N . ASN A 1 76 ? -7.332 19.309 0.646 1.00 67.69 76 ASN A N 1
ATOM 591 C CA . ASN A 1 76 ? -8.775 19.053 0.638 1.00 67.69 76 ASN A CA 1
ATOM 592 C C . ASN A 1 76 ? -9.143 17.599 0.970 1.00 67.69 76 ASN A C 1
ATOM 594 O O . ASN A 1 76 ? -10.323 17.293 1.102 1.00 67.69 76 ASN A O 1
ATOM 598 N N . ASP A 1 77 ? -8.158 16.703 1.067 1.00 79.19 77 ASP A N 1
ATOM 599 C CA . ASP A 1 77 ? -8.385 15.272 1.293 1.00 79.19 77 ASP A CA 1
ATOM 600 C C . ASP A 1 77 ? -8.238 14.879 2.779 1.00 79.19 77 ASP A C 1
ATOM 602 O O . ASP A 1 77 ? -8.215 13.693 3.115 1.00 79.19 77 ASP A O 1
ATOM 606 N N . LEU A 1 78 ? -8.161 15.891 3.652 1.00 83.38 78 LEU A N 1
ATOM 607 C CA . LEU A 1 78 ? -7.975 15.839 5.104 1.00 83.38 78 LEU A CA 1
ATOM 608 C C . LEU A 1 78 ? -8.849 16.908 5.794 1.00 83.38 78 LEU A C 1
ATOM 610 O O . LEU A 1 78 ? -9.247 17.869 5.127 1.00 83.38 78 LEU A O 1
ATOM 614 N N . PRO A 1 79 ? -9.129 16.790 7.107 1.00 88.75 79 PRO A N 1
ATOM 615 C CA . PRO A 1 79 ? -8.773 15.681 8.004 1.00 88.75 79 PRO A CA 1
ATOM 616 C C . PRO A 1 79 ? -9.569 14.413 7.681 1.00 88.75 79 PRO A C 1
ATOM 618 O O . PRO A 1 79 ? -10.644 14.499 7.090 1.00 88.75 79 PRO A O 1
ATOM 621 N N . LEU A 1 80 ? -9.067 13.243 8.069 1.00 90.75 80 LEU A N 1
ATOM 622 C CA . LEU A 1 80 ? -9.808 11.989 7.982 1.00 90.75 80 LEU A CA 1
ATOM 623 C C . LEU A 1 80 ? -11.058 12.037 8.867 1.00 90.75 80 LEU A C 1
ATOM 625 O O . LEU A 1 80 ? -11.013 12.525 9.995 1.00 90.75 80 LEU A O 1
ATOM 629 N N . SER A 1 81 ? -12.173 11.486 8.386 1.00 91.94 81 SER A N 1
ATOM 630 C CA . SER A 1 81 ? -13.289 11.180 9.290 1.00 91.94 81 SER A CA 1
ATOM 631 C C . SER A 1 81 ? -12.866 10.113 10.308 1.00 91.94 81 SER A C 1
ATOM 633 O O . SER A 1 81 ? -12.021 9.267 10.012 1.00 91.94 81 SER A O 1
ATOM 635 N N . THR A 1 82 ? -13.472 10.108 11.498 1.00 93.38 82 THR A N 1
ATOM 636 C CA . THR A 1 82 ? -13.170 9.093 12.522 1.00 93.38 82 THR A CA 1
ATOM 637 C C . THR A 1 82 ? -13.415 7.674 12.008 1.00 93.38 82 THR A C 1
ATOM 639 O O . THR A 1 82 ? -12.605 6.789 12.262 1.00 93.38 82 THR A O 1
ATOM 642 N N . GLU A 1 83 ? -14.488 7.462 11.241 1.00 92.50 83 GLU A N 1
ATOM 643 C CA . GLU A 1 83 ? -14.772 6.175 10.598 1.00 92.50 83 GLU A CA 1
ATOM 644 C C . GLU A 1 83 ? -13.664 5.783 9.613 1.00 92.50 83 GLU A C 1
ATOM 646 O O . GLU A 1 83 ? -13.196 4.648 9.639 1.00 92.50 83 GLU A O 1
ATOM 651 N N . GLU A 1 84 ? -13.196 6.725 8.788 1.00 91.81 84 GLU A N 1
ATOM 652 C CA . GLU A 1 84 ? -12.101 6.469 7.851 1.00 91.81 84 GLU A CA 1
ATOM 653 C C . GLU A 1 84 ? -10.815 6.091 8.584 1.00 91.81 84 GLU A C 1
ATOM 655 O O . GLU A 1 84 ? -10.195 5.093 8.238 1.00 91.81 84 GLU A O 1
ATOM 660 N N . ALA A 1 85 ? -10.428 6.844 9.615 1.00 92.81 85 ALA A N 1
ATOM 661 C CA . ALA A 1 85 ? -9.211 6.561 10.368 1.00 92.81 85 ALA A CA 1
ATOM 662 C C . ALA A 1 85 ? -9.259 5.181 11.047 1.00 92.81 85 ALA A C 1
ATOM 664 O O . ALA A 1 85 ? -8.298 4.417 10.968 1.00 92.81 85 ALA A O 1
ATOM 665 N N . GLN A 1 86 ? -10.401 4.820 11.642 1.00 94.12 86 GLN A N 1
ATOM 666 C CA . GLN A 1 86 ? -10.607 3.493 12.234 1.00 94.12 86 GLN A CA 1
ATOM 667 C C . GLN A 1 86 ? -10.618 2.375 11.183 1.00 94.12 86 GLN A C 1
ATOM 669 O O . GLN A 1 86 ? -10.178 1.258 11.454 1.00 94.12 86 GLN A O 1
ATOM 674 N N . ALA A 1 87 ? -11.064 2.665 9.960 1.00 92.69 87 ALA A N 1
ATOM 675 C CA . ALA A 1 87 ? -11.098 1.685 8.884 1.00 92.69 87 ALA A CA 1
ATOM 676 C C . ALA A 1 87 ? -9.707 1.246 8.398 1.00 92.69 87 ALA A C 1
ATOM 678 O O . ALA A 1 87 ? -9.629 0.206 7.749 1.00 92.69 87 ALA A O 1
ATOM 679 N N . TRP A 1 88 ? -8.635 1.981 8.711 1.00 93.38 88 TRP A N 1
ATOM 680 C CA . TRP A 1 88 ? -7.256 1.585 8.391 1.00 93.38 88 TRP A CA 1
ATOM 681 C C . TRP A 1 88 ? -6.571 0.804 9.521 1.00 93.38 88 TRP A C 1
ATOM 683 O O . TRP A 1 88 ? -5.746 -0.061 9.241 1.00 93.38 88 TRP A O 1
ATOM 693 N N . LEU A 1 89 ? -6.917 1.071 10.783 1.00 95.06 89 LEU A N 1
ATOM 694 C CA . LEU A 1 89 ? -6.272 0.463 11.954 1.00 95.06 89 LEU A CA 1
ATOM 695 C C . LEU A 1 89 ? -6.466 -1.056 12.023 1.00 95.06 89 LEU A C 1
ATOM 697 O O . LEU A 1 89 ? -7.513 -1.568 11.632 1.00 95.06 89 LEU A O 1
ATOM 701 N N . GLY A 1 90 ? -5.489 -1.765 12.592 1.00 94.81 90 GLY A N 1
ATOM 702 C CA . GLY A 1 90 ? -5.564 -3.197 12.890 1.00 94.81 90 GLY A CA 1
ATOM 703 C C . GLY A 1 90 ? -4.732 -4.078 11.957 1.00 94.81 90 GLY A C 1
ATOM 704 O O . GLY A 1 90 ? -3.862 -3.598 11.228 1.00 94.81 90 GLY A O 1
ATOM 705 N N . LYS A 1 91 ? -4.987 -5.390 12.017 1.00 95.19 91 LYS A N 1
ATOM 706 C CA . LYS A 1 91 ? -4.229 -6.416 11.289 1.00 95.19 91 LYS A CA 1
ATOM 707 C C . LYS A 1 91 ? -4.864 -6.776 9.952 1.00 95.19 91 LYS A C 1
ATOM 709 O O . LYS A 1 91 ? -6.082 -6.953 9.848 1.00 95.19 91 LYS A O 1
ATOM 714 N N . TRP A 1 92 ? -4.004 -6.960 8.962 1.00 94.81 92 TRP A N 1
ATOM 715 C CA . TRP A 1 92 ? -4.361 -7.198 7.577 1.00 94.81 92 TRP A CA 1
ATOM 716 C C . TRP A 1 92 ? -3.544 -8.342 6.989 1.00 94.81 92 TRP A C 1
ATOM 718 O O . TRP A 1 92 ? -2.316 -8.294 6.974 1.00 94.81 92 TRP A O 1
ATOM 728 N N . ASN A 1 93 ? -4.241 -9.340 6.462 1.00 94.50 93 ASN A N 1
ATOM 729 C CA . ASN A 1 93 ? -3.666 -10.410 5.661 1.00 94.50 93 ASN A CA 1
ATOM 730 C C . ASN A 1 93 ? -3.392 -9.882 4.263 1.00 94.50 93 ASN A C 1
ATOM 732 O O . ASN A 1 93 ? -4.330 -9.491 3.565 1.00 94.50 93 ASN A O 1
ATOM 736 N N . CYS A 1 94 ? -2.136 -9.870 3.850 1.00 92.44 94 CYS A N 1
ATOM 737 C CA . CYS A 1 94 ? -1.71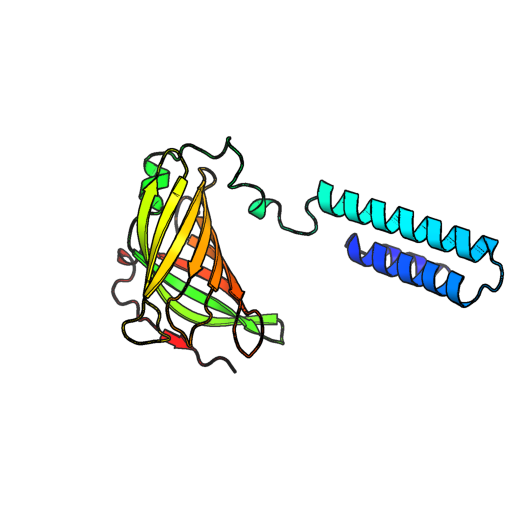5 -9.222 2.623 1.00 92.44 94 CYS A CA 1
ATOM 738 C C . CYS A 1 94 ? -1.179 -10.262 1.648 1.00 92.44 94 CYS A C 1
ATOM 740 O O . CYS A 1 94 ? -0.258 -11.013 1.959 1.00 92.44 94 CYS A O 1
ATOM 742 N N . ARG A 1 95 ? -1.764 -10.291 0.452 1.00 91.94 95 ARG A N 1
ATOM 743 C CA . ARG A 1 95 ? -1.304 -11.116 -0.663 1.00 91.94 95 ARG A CA 1
ATOM 744 C C . ARG A 1 95 ? -0.694 -10.227 -1.718 1.00 91.94 95 ARG A C 1
ATOM 746 O O . ARG A 1 95 ? -1.368 -9.357 -2.277 1.00 91.94 95 ARG A O 1
ATOM 753 N N . TRP A 1 96 ? 0.565 -10.473 -2.018 1.00 88.94 96 TRP A N 1
ATOM 754 C CA . TRP A 1 96 ? 1.341 -9.693 -2.958 1.00 88.94 96 TRP A CA 1
ATOM 755 C C . TRP A 1 96 ? 1.563 -10.516 -4.210 1.00 88.94 96 TRP A C 1
ATOM 757 O O . TRP A 1 96 ? 1.794 -11.726 -4.168 1.00 88.94 96 TRP A O 1
ATOM 767 N N . THR A 1 97 ? 1.529 -9.838 -5.344 1.00 87.69 97 THR A N 1
ATOM 768 C CA . THR A 1 97 ? 1.867 -10.425 -6.637 1.00 87.69 97 THR A CA 1
ATOM 769 C C . THR A 1 97 ? 3.041 -9.691 -7.250 1.00 87.69 97 THR A C 1
ATOM 771 O O . THR A 1 97 ? 3.308 -8.543 -6.901 1.00 87.69 97 THR A O 1
ATOM 774 N N . TYR A 1 98 ? 3.728 -10.323 -8.189 1.00 83.69 98 TYR A N 1
ATOM 775 C CA . TYR A 1 98 ? 4.717 -9.668 -9.030 1.00 83.69 98 TYR A CA 1
ATOM 776 C C . TYR A 1 98 ? 4.388 -9.905 -10.498 1.00 83.69 98 TYR A C 1
ATOM 778 O O . TYR A 1 98 ? 3.717 -10.877 -10.852 1.00 83.69 98 TYR A O 1
ATOM 786 N N . ARG A 1 99 ? 4.836 -8.993 -11.356 1.00 77.69 99 ARG A N 1
ATOM 787 C CA . ARG A 1 99 ? 4.702 -9.113 -12.805 1.00 77.69 99 ARG A CA 1
ATOM 788 C C . ARG A 1 99 ? 5.936 -9.807 -13.378 1.00 77.69 99 ARG A C 1
ATOM 790 O O . ARG A 1 99 ? 7.041 -9.292 -13.231 1.00 77.69 99 ARG A O 1
ATOM 797 N N . ASP A 1 100 ? 5.746 -10.954 -14.021 1.00 78.25 100 ASP A N 1
ATOM 798 C CA . ASP A 1 100 ? 6.838 -11.698 -14.651 1.00 78.25 100 ASP A CA 1
ATOM 799 C C . ASP A 1 100 ? 7.235 -11.125 -16.026 1.00 78.25 100 ASP A C 1
ATOM 801 O O . ASP A 1 100 ? 6.639 -10.169 -16.535 1.00 78.25 100 ASP A O 1
ATOM 805 N N . THR A 1 101 ? 8.251 -11.723 -16.654 1.00 78.25 101 THR A N 1
ATOM 806 C CA . THR A 1 101 ? 8.757 -11.316 -17.978 1.00 78.25 101 THR A CA 1
ATOM 807 C C . THR A 1 101 ? 7.725 -11.462 -19.101 1.00 78.25 101 THR A C 1
ATOM 809 O O . THR A 1 101 ? 7.830 -10.777 -20.118 1.00 78.25 101 THR A O 1
ATOM 812 N N . ASN A 1 102 ? 6.696 -12.292 -18.907 1.00 79.06 102 ASN A N 1
ATOM 813 C CA . ASN A 1 102 ? 5.567 -12.463 -19.821 1.00 79.06 102 ASN A CA 1
ATOM 814 C C . ASN A 1 102 ? 4.384 -11.553 -19.465 1.00 79.06 102 ASN A C 1
ATOM 816 O O . ASN A 1 102 ? 3.287 -11.720 -20.005 1.00 79.06 102 ASN A O 1
ATOM 820 N N . ASN A 1 103 ? 4.596 -10.577 -18.577 1.00 71.75 103 ASN A N 1
ATOM 821 C CA . ASN A 1 103 ? 3.600 -9.613 -18.133 1.00 71.75 103 ASN A CA 1
ATOM 822 C C . ASN A 1 103 ? 2.424 -10.242 -17.351 1.00 71.75 103 ASN A C 1
ATOM 824 O O . ASN A 1 103 ? 1.354 -9.632 -17.260 1.00 71.75 103 ASN A O 1
ATOM 828 N N . GLN A 1 104 ? 2.603 -11.436 -16.776 1.00 79.19 104 GLN A N 1
ATOM 829 C CA . GLN A 1 104 ? 1.598 -12.123 -15.960 1.00 79.19 104 GLN A CA 1
ATOM 830 C C . GLN A 1 104 ? 1.791 -11.803 -14.475 1.00 79.19 104 GLN A C 1
ATOM 832 O O . GLN A 1 104 ? 2.920 -11.722 -13.998 1.00 79.19 104 GLN A O 1
ATOM 837 N N . LEU A 1 105 ? 0.687 -11.625 -13.739 1.00 79.75 105 LEU A N 1
ATOM 838 C CA . LEU A 1 105 ? 0.738 -11.503 -12.281 1.00 79.75 105 LEU A CA 1
ATOM 839 C C . LEU A 1 105 ? 0.844 -12.895 -11.661 1.00 79.75 105 LEU A C 1
ATOM 841 O O . LEU A 1 105 ? -0.045 -13.726 -11.850 1.00 79.75 105 LEU A O 1
ATOM 845 N N . LYS A 1 106 ? 1.915 -13.126 -10.908 1.00 83.12 106 LYS A N 1
ATOM 846 C CA . LYS A 1 106 ? 2.148 -14.355 -10.148 1.00 83.12 106 LYS A CA 1
ATOM 847 C C . LYS A 1 106 ? 2.164 -14.058 -8.649 1.00 83.12 106 LYS A C 1
ATOM 849 O O . LYS A 1 106 ? 2.563 -12.952 -8.275 1.00 83.12 106 LYS A O 1
ATOM 854 N N . PRO A 1 107 ? 1.735 -15.004 -7.794 1.00 85.69 107 PRO A N 1
ATOM 855 C CA . PRO A 1 107 ? 1.924 -14.897 -6.351 1.00 85.69 107 PRO A CA 1
ATOM 856 C C . PRO A 1 107 ? 3.386 -14.610 -6.018 1.00 85.69 107 PRO A C 1
ATOM 858 O O . PRO A 1 107 ? 4.287 -15.130 -6.675 1.00 85.69 107 PRO A O 1
ATOM 861 N N . TYR A 1 108 ? 3.604 -13.744 -5.038 1.00 81.38 108 TYR A N 1
ATOM 862 C CA . TYR A 1 108 ? 4.930 -13.268 -4.673 1.00 81.38 108 TYR A CA 1
ATOM 863 C C . TYR A 1 108 ? 5.239 -13.523 -3.206 1.00 81.38 108 TYR A C 1
ATOM 865 O O . TYR A 1 108 ? 6.170 -14.250 -2.878 1.00 81.38 108 TYR A O 1
ATOM 873 N N . VAL A 1 109 ? 4.441 -12.941 -2.318 1.00 85.50 109 VAL A N 1
ATOM 874 C CA . VAL A 1 109 ? 4.549 -13.157 -0.881 1.00 85.50 109 VAL A CA 1
ATOM 875 C C . VAL A 1 109 ? 3.170 -13.019 -0.260 1.00 85.50 109 VAL A C 1
ATOM 877 O O . VAL A 1 109 ? 2.340 -12.271 -0.771 1.00 85.50 109 VAL A O 1
ATOM 880 N N . ASP A 1 110 ? 2.941 -13.748 0.819 1.00 89.50 110 ASP A N 1
ATOM 881 C CA . ASP A 1 110 ? 1.827 -13.571 1.734 1.00 89.50 110 ASP A CA 1
ATOM 882 C C . ASP A 1 110 ? 2.412 -13.126 3.081 1.00 89.50 110 ASP A C 1
ATOM 884 O O . ASP A 1 110 ? 3.250 -13.830 3.650 1.00 89.50 110 ASP A O 1
ATOM 888 N N . ASP A 1 111 ? 2.005 -11.962 3.583 1.00 89.81 111 ASP A N 1
ATOM 889 C CA . ASP A 1 111 ? 2.453 -11.416 4.868 1.00 89.81 111 ASP A CA 1
ATOM 890 C C . ASP A 1 111 ? 1.295 -10.805 5.668 1.00 89.81 111 ASP A C 1
ATOM 892 O O . ASP A 1 111 ? 0.145 -10.761 5.222 1.00 89.81 111 ASP A O 1
ATOM 896 N N . ILE A 1 112 ? 1.586 -10.388 6.900 1.00 92.19 112 ILE A N 1
ATOM 897 C CA . ILE A 1 112 ? 0.628 -9.676 7.747 1.00 92.19 112 ILE A CA 1
ATOM 898 C C . ILE A 1 112 ? 1.143 -8.259 7.963 1.00 92.19 112 ILE A C 1
ATOM 900 O O . ILE A 1 112 ? 2.291 -8.073 8.357 1.00 92.19 112 ILE A O 1
ATOM 904 N N . ILE A 1 113 ? 0.281 -7.263 7.766 1.00 92.69 113 ILE A N 1
ATOM 905 C CA . ILE A 1 113 ? 0.540 -5.870 8.140 1.00 92.69 113 ILE A CA 1
ATOM 906 C C . ILE A 1 113 ? -0.362 -5.494 9.311 1.00 92.69 113 ILE A C 1
ATOM 908 O O . ILE A 1 113 ? -1.577 -5.661 9.249 1.00 92.69 113 ILE A O 1
ATOM 912 N N . GLU A 1 114 ? 0.217 -4.922 10.359 1.00 95.44 114 GLU A N 1
ATOM 913 C CA . GLU A 1 114 ? -0.497 -4.277 11.454 1.00 95.44 114 GLU A CA 1
ATOM 914 C C . GLU A 1 114 ? -0.332 -2.759 11.361 1.00 95.44 114 GLU A C 1
ATOM 916 O O . GLU A 1 114 ? 0.766 -2.228 11.526 1.00 95.44 114 GLU A O 1
ATOM 921 N N . ILE A 1 115 ? -1.428 -2.050 11.089 1.00 95.81 115 ILE A N 1
ATOM 922 C CA . ILE A 1 115 ? -1.471 -0.588 11.147 1.00 95.81 115 ILE A CA 1
ATOM 923 C C . ILE A 1 115 ? -1.781 -0.188 12.588 1.00 95.81 115 ILE A C 1
ATOM 925 O O . ILE A 1 115 ? -2.872 -0.459 13.097 1.00 95.81 115 ILE A O 1
ATOM 929 N N . THR A 1 116 ? -0.808 0.447 13.238 1.00 95.50 116 THR A N 1
ATOM 930 C CA . THR A 1 116 ? -0.827 0.744 14.675 1.00 95.50 116 THR A CA 1
ATOM 931 C C . THR A 1 116 ? -1.324 2.147 14.986 1.00 95.50 116 THR A C 1
ATOM 933 O O . THR A 1 116 ? -1.899 2.368 16.049 1.00 95.50 116 THR A O 1
ATOM 936 N N . GLU A 1 117 ? -1.112 3.098 14.077 1.00 92.94 117 GLU A N 1
ATOM 937 C CA . GLU A 1 117 ? -1.469 4.499 14.294 1.00 92.94 117 GLU A CA 1
ATOM 938 C C . GLU A 1 117 ? -1.985 5.140 13.008 1.00 92.94 117 GLU A C 1
ATOM 940 O O . GLU A 1 117 ? -1.454 4.899 11.920 1.00 92.94 117 GLU A O 1
ATOM 945 N N . VAL A 1 118 ? -3.018 5.970 13.160 1.00 94.44 118 VAL A N 1
ATOM 946 C CA . VAL A 1 118 ? -3.575 6.814 12.102 1.00 94.44 118 VAL A CA 1
ATOM 947 C C . VAL A 1 118 ? -3.915 8.175 12.705 1.00 94.44 118 VAL A C 1
ATOM 949 O O . VAL A 1 118 ? -4.863 8.290 13.485 1.00 94.44 118 VAL A O 1
ATOM 952 N N . ASP A 1 119 ? -3.158 9.208 12.349 1.00 91.69 119 ASP A N 1
ATOM 953 C CA . ASP A 1 119 ? -3.437 10.581 12.765 1.00 91.69 119 ASP A CA 1
ATOM 954 C C . ASP A 1 119 ? -4.568 11.169 11.910 1.00 91.69 119 ASP A C 1
ATOM 956 O O . ASP A 1 119 ? -4.476 11.214 10.683 1.00 91.69 119 ASP A O 1
ATOM 960 N N . GLN A 1 120 ? -5.657 11.616 12.538 1.00 92.56 120 GLN A N 1
ATOM 961 C CA . GLN A 1 120 ? -6.843 12.079 11.805 1.00 92.56 120 GLN A CA 1
ATOM 962 C C . GLN A 1 120 ? -6.589 13.393 11.061 1.00 92.56 120 GLN A C 1
ATOM 964 O O . GLN A 1 120 ? -7.074 13.565 9.945 1.00 92.56 120 GLN A O 1
ATOM 969 N N . ASP A 1 121 ? -5.806 14.306 11.631 1.00 88.56 121 ASP A N 1
ATOM 970 C CA . ASP A 1 121 ? -5.630 15.643 11.064 1.00 88.56 121 ASP A CA 1
ATOM 971 C C . ASP A 1 121 ? -4.687 15.639 9.858 1.00 88.56 121 ASP A C 1
ATOM 973 O O . ASP A 1 121 ? -4.960 16.244 8.815 1.00 88.56 121 ASP A O 1
ATOM 977 N N . SER A 1 122 ? -3.571 14.929 9.983 1.00 85.56 122 SER A N 1
ATOM 978 C CA . SER A 1 122 ? -2.554 14.813 8.944 1.00 85.56 122 SER A CA 1
ATOM 979 C C . SER A 1 122 ? -2.758 13.602 8.035 1.00 85.56 122 SER A C 1
ATOM 981 O O . SER A 1 122 ? -2.159 13.557 6.957 1.00 85.56 122 SER A O 1
ATOM 983 N N . GLY A 1 123 ? -3.580 12.630 8.425 1.00 88.75 123 GLY A N 1
ATOM 984 C CA . GLY A 1 123 ? -3.727 11.354 7.730 1.00 88.75 123 GLY A CA 1
ATOM 985 C C . GLY A 1 123 ? -2.488 10.467 7.817 1.00 88.75 123 GLY A C 1
ATOM 986 O O . GLY A 1 123 ? -2.402 9.510 7.054 1.00 88.75 123 GLY A O 1
ATOM 987 N N . GLU A 1 124 ? -1.503 10.795 8.657 1.00 90.44 124 GLU A N 1
ATOM 988 C CA . GLU A 1 124 ? -0.291 9.994 8.818 1.00 90.44 124 GLU A CA 1
ATOM 989 C C . GLU A 1 124 ? -0.631 8.586 9.314 1.00 90.44 124 GLU A C 1
ATOM 991 O O . GLU A 1 124 ? -1.411 8.425 10.244 1.00 90.44 124 GLU A O 1
ATOM 996 N N . ILE A 1 125 ? -0.047 7.574 8.669 1.00 91.88 125 ILE A N 1
ATOM 997 C CA . ILE A 1 125 ? -0.199 6.162 9.023 1.00 91.88 125 ILE A CA 1
ATOM 998 C C . ILE A 1 125 ? 1.161 5.599 9.407 1.00 91.88 125 ILE A C 1
ATOM 1000 O O . ILE A 1 125 ? 2.135 5.795 8.672 1.00 91.88 125 ILE A O 1
ATOM 1004 N N . THR A 1 126 ? 1.207 4.835 10.496 1.00 89.75 126 THR A N 1
ATOM 1005 C CA . THR A 1 126 ? 2.351 3.987 10.846 1.00 89.75 126 THR A CA 1
ATOM 1006 C C . THR A 1 126 ? 1.909 2.545 11.081 1.00 89.75 126 THR A C 1
ATOM 1008 O O . THR A 1 126 ? 0.777 2.271 11.488 1.00 89.75 126 THR A O 1
ATOM 1011 N N . GLY A 1 127 ? 2.798 1.603 10.779 1.00 91.69 127 GLY A N 1
ATOM 1012 C CA . GLY A 1 127 ? 2.526 0.185 10.960 1.00 91.69 127 GLY A CA 1
ATOM 1013 C C . GLY A 1 127 ? 3.768 -0.688 10.872 1.00 91.69 127 GLY A C 1
ATOM 1014 O O . GLY A 1 127 ? 4.880 -0.219 10.614 1.00 91.69 127 GLY A O 1
ATOM 1015 N N . ILE A 1 128 ? 3.556 -1.979 11.089 1.00 90.94 128 ILE A N 1
ATOM 1016 C CA . ILE A 1 128 ? 4.583 -3.015 11.121 1.00 90.94 128 ILE A CA 1
ATOM 1017 C C . ILE A 1 128 ? 4.121 -4.162 10.227 1.00 90.94 128 ILE A C 1
ATOM 1019 O O . ILE A 1 128 ? 2.981 -4.604 10.321 1.00 90.94 128 ILE A O 1
ATOM 1023 N N . GLY A 1 129 ? 4.997 -4.638 9.353 1.00 89.81 129 GLY A N 1
ATOM 1024 C CA . GLY A 1 129 ? 4.765 -5.810 8.526 1.00 89.81 129 GLY A CA 1
ATOM 1025 C C . GLY A 1 129 ? 5.627 -6.985 8.962 1.00 89.81 129 GLY A C 1
ATOM 1026 O O . GLY A 1 129 ? 6.806 -6.814 9.277 1.00 89.81 129 GLY A O 1
ATOM 1027 N N . TYR A 1 130 ? 5.035 -8.172 8.970 1.00 87.38 130 TYR A N 1
ATOM 1028 C CA . TYR A 1 130 ? 5.636 -9.425 9.416 1.00 87.38 130 TYR A CA 1
ATOM 1029 C C . TYR A 1 130 ? 5.988 -10.267 8.189 1.00 87.38 130 TYR A C 1
ATOM 1031 O O . TYR A 1 130 ? 5.134 -10.936 7.615 1.00 87.38 130 TYR A O 1
ATOM 1039 N N . SER A 1 131 ? 7.243 -10.177 7.752 1.00 73.69 131 SER A N 1
ATOM 1040 C CA . SER A 1 131 ? 7.710 -10.749 6.487 1.00 73.69 131 SER A CA 1
ATOM 1041 C C . SER A 1 131 ? 7.938 -12.260 6.565 1.00 73.69 131 SER A C 1
ATOM 1043 O O . SER A 1 131 ? 8.467 -12.767 7.551 1.00 73.69 131 SER A O 1
ATOM 1045 N N . SER A 1 132 ? 7.646 -12.974 5.475 1.00 69.06 132 SER A N 1
ATOM 1046 C CA . SER A 1 132 ? 8.007 -14.389 5.308 1.00 69.06 132 SER A CA 1
ATOM 1047 C C . SER A 1 132 ? 9.481 -14.613 4.944 1.00 69.06 132 SER A C 1
ATOM 1049 O O . SER A 1 132 ? 9.941 -15.751 4.917 1.00 69.06 132 SER A O 1
ATOM 1051 N N . TYR A 1 133 ? 10.201 -13.563 4.530 1.00 63.12 133 TYR A N 1
ATOM 1052 C CA . TYR A 1 133 ? 11.536 -13.704 3.940 1.00 63.12 133 TYR A CA 1
ATOM 1053 C C . TYR A 1 133 ? 12.617 -13.993 4.981 1.00 63.12 133 TYR A C 1
ATOM 1055 O O . TYR A 1 133 ? 13.609 -14.644 4.653 1.00 63.12 133 TYR A O 1
ATOM 1063 N N . ILE A 1 134 ? 12.460 -13.477 6.202 1.00 62.50 134 ILE A N 1
ATOM 1064 C CA . ILE A 1 134 ? 13.431 -13.643 7.281 1.00 62.50 134 ILE A CA 1
ATOM 1065 C C . ILE A 1 134 ? 12.663 -13.824 8.590 1.00 62.50 134 ILE A C 1
ATOM 1067 O O . ILE A 1 134 ? 11.866 -12.977 8.988 1.00 62.50 134 ILE A O 1
ATOM 1071 N N . GLU A 1 135 ? 12.891 -14.963 9.240 1.00 60.19 135 GLU A N 1
ATOM 1072 C CA . GLU A 1 135 ? 12.238 -15.327 10.493 1.00 60.19 135 GLU A CA 1
ATOM 1073 C C . GLU A 1 135 ? 12.554 -14.283 11.580 1.00 60.19 135 GLU A C 1
ATOM 1075 O O . GLU A 1 135 ? 13.717 -13.972 11.835 1.00 60.19 135 GLU A O 1
ATOM 1080 N N . ASN A 1 136 ? 11.512 -13.751 12.227 1.00 60.16 136 ASN A N 1
ATOM 1081 C CA . ASN A 1 136 ? 11.577 -12.706 13.262 1.00 60.16 136 ASN A CA 1
ATOM 1082 C C . ASN A 1 136 ? 12.014 -11.304 12.804 1.00 60.16 136 ASN A C 1
ATOM 1084 O O . ASN A 1 136 ? 12.325 -10.464 13.654 1.00 60.16 136 ASN A O 1
ATOM 1088 N N . GLU A 1 137 ? 12.004 -11.008 11.504 1.00 73.25 137 GLU A N 1
ATOM 1089 C CA . GLU A 1 137 ? 12.273 -9.654 11.023 1.00 73.25 137 GLU A CA 1
ATOM 1090 C C . GLU A 1 137 ? 11.025 -8.960 10.487 1.00 73.25 137 GLU A C 1
ATOM 1092 O O . GLU A 1 137 ? 10.366 -9.397 9.540 1.00 73.25 137 GLU A O 1
ATOM 1097 N N . ASN A 1 138 ? 10.746 -7.807 11.086 1.00 84.44 138 ASN A N 1
ATOM 1098 C CA . ASN A 1 138 ? 9.644 -6.952 10.690 1.00 84.44 138 ASN A CA 1
ATOM 1099 C C . ASN A 1 138 ? 10.142 -5.832 9.777 1.00 84.44 138 ASN A C 1
ATOM 1101 O O . ASN A 1 138 ? 11.261 -5.337 9.933 1.00 84.44 138 ASN A O 1
ATOM 1105 N N . TYR A 1 139 ? 9.289 -5.385 8.862 1.00 82.19 139 TYR A N 1
ATOM 1106 C CA . TYR A 1 139 ? 9.489 -4.131 8.143 1.00 82.19 139 TYR A CA 1
ATOM 1107 C C . TYR A 1 139 ? 8.559 -3.054 8.692 1.00 82.19 139 TYR A C 1
ATOM 1109 O O . TYR A 1 139 ? 7.467 -3.333 9.182 1.00 82.19 139 TYR A O 1
ATOM 1117 N N . PHE A 1 140 ? 8.999 -1.806 8.620 1.00 85.12 140 PHE A N 1
ATOM 1118 C CA . PHE A 1 140 ? 8.216 -0.671 9.091 1.00 85.12 140 PHE A CA 1
ATOM 1119 C C . PHE A 1 140 ? 7.459 -0.062 7.927 1.00 85.12 140 PHE A C 1
ATOM 1121 O O . PHE A 1 140 ? 8.033 0.099 6.852 1.00 85.12 140 PHE A O 1
ATOM 1128 N N . LEU A 1 141 ? 6.196 0.298 8.148 1.00 87.38 141 LEU A N 1
ATOM 1129 C CA . LEU A 1 141 ? 5.390 1.062 7.208 1.00 87.38 141 LEU A CA 1
ATOM 1130 C C . LEU A 1 141 ? 5.157 2.468 7.748 1.00 87.38 141 LEU A C 1
ATOM 1132 O O . LEU A 1 141 ? 4.801 2.652 8.912 1.00 87.38 141 LEU A O 1
ATOM 1136 N N . ARG A 1 142 ? 5.301 3.462 6.876 1.00 87.19 142 ARG A N 1
ATOM 1137 C CA . ARG A 1 142 ? 4.912 4.842 7.155 1.00 87.19 142 ARG A CA 1
ATOM 1138 C C . ARG A 1 142 ? 4.335 5.489 5.916 1.00 87.19 142 ARG A C 1
ATOM 1140 O O . ARG A 1 142 ? 4.859 5.314 4.821 1.00 87.19 142 ARG A O 1
ATOM 1147 N N . GLY A 1 143 ? 3.290 6.281 6.070 1.00 87.06 143 GLY A N 1
ATOM 1148 C CA . GLY A 1 143 ? 2.644 6.885 4.922 1.00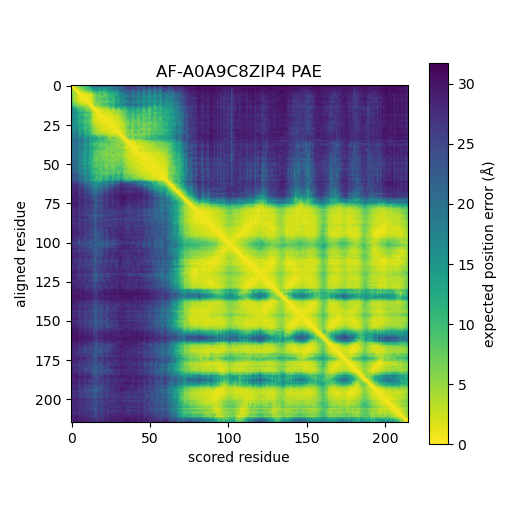 87.06 143 GLY A CA 1
ATOM 1149 C C . GLY A 1 143 ? 1.545 7.853 5.283 1.00 87.06 143 GLY A C 1
ATOM 1150 O O . GLY A 1 143 ? 1.520 8.398 6.384 1.00 87.06 143 GLY A O 1
ATOM 1151 N N . ARG A 1 144 ? 0.638 8.076 4.334 1.00 89.38 144 ARG A N 1
ATOM 1152 C CA . ARG A 1 144 ? -0.566 8.877 4.553 1.00 89.38 144 ARG A CA 1
ATOM 1153 C C . ARG A 1 144 ? -1.779 8.252 3.887 1.00 89.38 144 ARG A C 1
ATOM 1155 O O . ARG A 1 144 ? -1.682 7.824 2.737 1.00 89.38 144 ARG A O 1
ATOM 1162 N N . ALA A 1 145 ? -2.909 8.270 4.581 1.00 90.75 145 ALA A N 1
ATOM 1163 C CA . ALA A 1 145 ? -4.232 8.042 4.020 1.00 90.75 145 ALA A CA 1
ATOM 1164 C C . ALA A 1 145 ? -4.971 9.358 3.758 1.00 90.75 145 ALA A C 1
ATOM 1166 O O . ALA A 1 145 ? -4.607 10.426 4.247 1.00 90.75 145 ALA A O 1
ATOM 1167 N N . SER A 1 146 ? -6.033 9.259 2.966 1.00 89.06 146 SER A N 1
ATOM 1168 C CA . SER A 1 146 ? -6.938 10.357 2.631 1.00 89.06 146 SER A CA 1
ATOM 1169 C C . SER A 1 146 ? -8.395 9.969 2.840 1.00 89.06 146 SER A C 1
ATOM 1171 O O . SER A 1 146 ? -8.759 8.796 2.756 1.00 89.06 146 SER A O 1
ATOM 1173 N N . ASN A 1 147 ? -9.266 10.974 2.950 1.00 87.38 147 ASN A N 1
ATOM 1174 C CA . ASN A 1 147 ? -10.723 10.792 2.920 1.00 87.38 147 ASN A CA 1
ATOM 1175 C C . ASN A 1 147 ? -11.261 10.243 1.591 1.00 87.38 147 ASN A C 1
ATOM 1177 O O . ASN A 1 147 ? -12.437 9.900 1.488 1.00 87.38 147 ASN A O 1
ATOM 1181 N N . LYS A 1 148 ? -10.414 10.140 0.563 1.00 87.38 148 LYS A N 1
ATOM 1182 C CA . LYS A 1 148 ? -10.728 9.443 -0.689 1.00 87.38 148 LYS A CA 1
ATOM 1183 C C . LYS A 1 148 ? -10.555 7.929 -0.580 1.00 87.38 148 LYS A C 1
ATOM 1185 O O . LYS A 1 148 ? -10.718 7.244 -1.584 1.00 87.38 148 LYS A O 1
ATOM 1190 N N . ARG A 1 149 ? -10.249 7.418 0.619 1.00 90.75 149 ARG A N 1
ATOM 1191 C CA . ARG A 1 149 ? -10.004 5.998 0.895 1.00 90.75 149 ARG A CA 1
ATOM 1192 C C . ARG A 1 149 ? -8.791 5.455 0.149 1.00 90.75 149 ARG A C 1
ATOM 1194 O O . ARG A 1 149 ? -8.752 4.292 -0.233 1.00 90.75 149 ARG A O 1
ATOM 1201 N N . VAL A 1 150 ? -7.796 6.311 -0.060 1.00 89.56 150 VAL A N 1
ATOM 1202 C CA . VAL A 1 150 ? -6.518 5.944 -0.675 1.00 89.56 150 VAL A CA 1
ATOM 1203 C C . VAL A 1 150 ? -5.409 6.168 0.339 1.00 89.56 150 VAL A C 1
ATOM 1205 O O . VAL A 1 150 ? -5.415 7.204 1.012 1.00 89.56 150 VAL A O 1
ATOM 1208 N N . ALA A 1 151 ? -4.455 5.241 0.412 1.00 89.81 151 ALA A N 1
ATOM 1209 C CA . ALA A 1 151 ? -3.244 5.370 1.211 1.00 89.81 151 ALA A CA 1
ATOM 1210 C C . ALA A 1 151 ? -1.977 5.190 0.364 1.00 89.81 151 ALA A C 1
ATOM 1212 O O . ALA A 1 151 ? -1.894 4.292 -0.471 1.00 89.81 151 ALA A O 1
ATOM 1213 N N . HIS A 1 152 ? -0.977 6.037 0.606 1.00 88.44 152 HIS A N 1
ATOM 1214 C CA . HIS A 1 152 ? 0.389 5.866 0.114 1.00 88.44 152 HIS A CA 1
ATOM 1215 C C . HIS A 1 152 ? 1.275 5.503 1.288 1.00 88.44 152 HIS A C 1
ATOM 1217 O O . HIS A 1 152 ? 1.473 6.330 2.177 1.00 88.44 152 HIS A O 1
ATOM 1223 N N . LEU A 1 153 ? 1.815 4.292 1.272 1.00 86.81 153 LEU A N 1
ATOM 1224 C CA . LEU A 1 153 ? 2.694 3.774 2.306 1.00 86.81 153 LEU A CA 1
ATOM 1225 C C . LEU A 1 153 ? 4.081 3.541 1.720 1.00 86.81 153 LEU A C 1
ATOM 1227 O O . LEU A 1 153 ? 4.225 3.036 0.611 1.00 86.81 153 LEU A O 1
ATOM 1231 N N . PHE A 1 154 ? 5.104 3.889 2.478 1.00 85.19 154 PHE A N 1
ATOM 1232 C CA . PHE A 1 154 ? 6.477 3.485 2.244 1.00 85.19 154 PHE A CA 1
ATOM 1233 C C . PHE A 1 154 ? 6.819 2.406 3.247 1.00 85.19 154 PHE A C 1
ATOM 1235 O O . PHE A 1 154 ? 6.434 2.512 4.412 1.00 85.19 154 PHE A O 1
ATOM 1242 N N . TYR A 1 155 ? 7.551 1.394 2.802 1.00 82.38 155 TYR A N 1
ATOM 1243 C CA . TYR A 1 155 ? 8.073 0.384 3.702 1.00 82.38 155 TYR A CA 1
ATOM 1244 C C . TYR A 1 155 ? 9.588 0.325 3.647 1.00 82.38 155 TYR A C 1
ATOM 1246 O O . TYR A 1 155 ? 10.193 0.549 2.596 1.00 82.38 155 TYR A O 1
ATOM 1254 N N . THR A 1 156 ? 10.193 0.024 4.789 1.00 77.88 156 THR A N 1
ATOM 1255 C CA . THR A 1 156 ? 11.631 -0.193 4.921 1.00 77.88 156 THR A CA 1
ATOM 1256 C C . THR A 1 156 ? 11.893 -1.396 5.816 1.00 77.88 156 THR A C 1
AT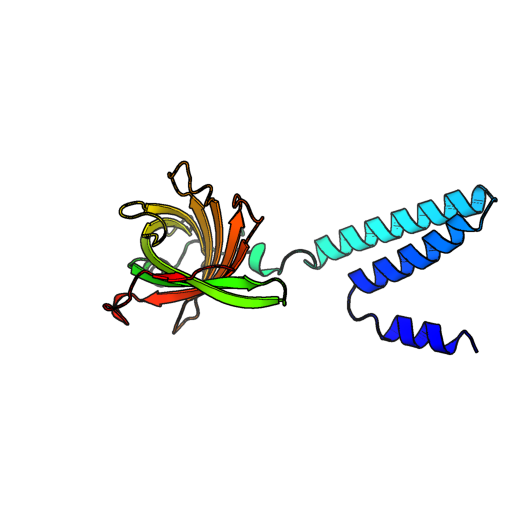OM 1258 O O . THR A 1 156 ? 11.406 -1.473 6.946 1.00 77.88 156 THR A O 1
ATOM 1261 N N . SER A 1 157 ? 12.677 -2.348 5.311 1.00 71.75 157 SER A N 1
ATOM 1262 C CA . SER A 1 157 ? 13.197 -3.451 6.117 1.00 71.75 157 SER A CA 1
ATOM 1263 C C . SER A 1 157 ? 14.557 -3.077 6.724 1.00 71.75 157 SER A C 1
ATOM 1265 O O . SER A 1 157 ? 15.399 -2.512 6.021 1.00 71.75 157 SER A O 1
ATOM 1267 N N . PRO A 1 158 ? 14.797 -3.373 8.014 1.00 62.28 158 PRO A N 1
ATOM 1268 C CA . PRO A 1 158 ? 16.097 -3.175 8.646 1.00 62.28 158 PRO A CA 1
ATOM 1269 C C . PRO A 1 158 ? 17.140 -4.238 8.252 1.00 62.28 158 PRO A C 1
ATOM 1271 O O . PRO A 1 158 ? 18.309 -4.079 8.608 1.00 62.28 158 PRO A O 1
ATOM 1274 N N . ALA A 1 159 ? 16.768 -5.312 7.544 1.00 60.06 159 ALA A N 1
ATOM 1275 C CA . ALA A 1 159 ? 17.711 -6.382 7.233 1.00 60.06 159 ALA A CA 1
ATOM 1276 C C . ALA A 1 159 ? 18.763 -5.945 6.210 1.00 60.06 159 ALA A C 1
ATOM 1278 O O . ALA A 1 159 ? 18.447 -5.516 5.102 1.00 60.06 159 ALA A O 1
ATOM 1279 N N . ALA A 1 160 ? 20.040 -6.163 6.528 1.00 51.09 160 ALA A N 1
ATOM 1280 C CA . ALA A 1 160 ? 21.157 -5.839 5.637 1.00 51.09 160 ALA A CA 1
ATOM 1281 C C . ALA A 1 160 ? 21.127 -6.616 4.301 1.00 51.09 160 ALA A C 1
ATOM 1283 O O . ALA A 1 160 ? 21.709 -6.177 3.310 1.00 51.09 160 ALA A O 1
ATOM 1284 N N . THR A 1 161 ? 20.453 -7.769 4.265 1.00 49.47 161 THR A N 1
ATOM 1285 C CA . THR A 1 161 ? 20.236 -8.600 3.067 1.00 49.47 161 THR A CA 1
ATOM 1286 C C . THR A 1 161 ? 18.932 -8.268 2.342 1.00 49.47 161 THR A C 1
ATOM 1288 O O . THR A 1 161 ? 18.796 -8.562 1.153 1.00 49.47 161 THR A O 1
ATOM 1291 N N . ALA A 1 162 ? 17.998 -7.620 3.034 1.00 48.81 162 ALA A N 1
ATOM 1292 C CA . ALA A 1 162 ? 16.723 -7.174 2.518 1.00 48.81 162 ALA A CA 1
ATOM 1293 C C . ALA A 1 162 ? 16.819 -5.669 2.260 1.00 48.81 162 ALA A C 1
ATOM 1295 O O . ALA A 1 162 ? 16.311 -4.852 3.020 1.00 48.81 162 ALA A O 1
ATOM 1296 N N . GLY A 1 163 ? 17.409 -5.287 1.124 1.00 50.94 163 GLY A N 1
ATOM 1297 C CA . GLY A 1 163 ? 17.260 -3.943 0.548 1.00 50.94 163 GLY A CA 1
ATOM 1298 C C . GLY A 1 163 ? 15.810 -3.617 0.147 1.00 50.94 163 GLY A C 1
ATOM 1299 O O . GLY A 1 163 ? 15.594 -2.918 -0.833 1.00 50.94 163 GLY A O 1
ATOM 1300 N N . LEU A 1 164 ? 14.822 -4.160 0.866 1.00 60.03 164 LEU A N 1
ATOM 1301 C CA . LEU A 1 164 ? 13.389 -4.058 0.658 1.00 60.03 164 LEU A CA 1
ATOM 1302 C C . LEU A 1 164 ? 12.937 -2.709 1.202 1.00 60.03 164 LEU A C 1
ATOM 1304 O O . LEU A 1 164 ? 12.418 -2.582 2.311 1.00 60.03 164 LEU A O 1
ATOM 1308 N N . SER A 1 165 ? 13.197 -1.690 0.398 1.00 70.00 165 SER A N 1
ATOM 1309 C CA . SER A 1 165 ? 12.482 -0.431 0.486 1.00 70.00 165 SER A CA 1
ATOM 1310 C C . SER A 1 165 ? 11.529 -0.340 -0.691 1.00 70.00 165 SER A C 1
ATOM 1312 O O . SER A 1 165 ? 11.817 -0.843 -1.781 1.00 70.00 165 SER A O 1
ATOM 1314 N N . GLY A 1 166 ? 10.377 0.269 -0.475 1.00 78.00 166 GLY A N 1
ATOM 1315 C CA . GLY A 1 166 ? 9.399 0.374 -1.535 1.00 78.00 166 GLY A CA 1
ATOM 1316 C C . GLY A 1 166 ? 8.222 1.246 -1.172 1.00 78.00 166 GLY A C 1
ATOM 1317 O O . GLY A 1 166 ? 8.171 1.872 -0.112 1.00 78.00 166 GLY A O 1
ATOM 1318 N N . MET A 1 167 ? 7.282 1.290 -2.100 1.00 83.50 167 MET A N 1
ATOM 1319 C CA . MET A 1 167 ? 6.059 2.062 -1.994 1.00 83.50 167 MET A CA 1
ATOM 1320 C C . MET A 1 167 ? 4.867 1.159 -2.280 1.00 83.50 167 MET A C 1
ATOM 1322 O O . MET A 1 167 ? 4.922 0.294 -3.153 1.00 83.50 167 MET A O 1
ATOM 1326 N N . VAL A 1 168 ? 3.777 1.400 -1.566 1.00 84.69 168 VAL A N 1
ATOM 1327 C CA . VAL A 1 168 ? 2.488 0.743 -1.733 1.00 84.69 168 VAL A CA 1
ATOM 1328 C C . VAL A 1 168 ? 1.426 1.820 -1.869 1.00 84.69 168 VAL A C 1
ATOM 1330 O O . VAL A 1 168 ? 1.386 2.778 -1.097 1.00 84.69 168 VAL A O 1
ATOM 1333 N N . ILE A 1 169 ? 0.566 1.664 -2.864 1.00 85.31 169 ILE A N 1
ATOM 1334 C CA . ILE A 1 169 ? -0.595 2.510 -3.106 1.00 85.31 169 ILE A CA 1
ATOM 1335 C C . ILE A 1 169 ? -1.820 1.635 -2.914 1.00 85.31 169 ILE A C 1
ATOM 1337 O O . ILE A 1 169 ? -2.015 0.683 -3.666 1.00 85.31 169 ILE A O 1
ATOM 1341 N N . LEU A 1 170 ? -2.627 1.956 -1.912 1.00 87.69 170 LEU A N 1
ATOM 1342 C CA . LEU A 1 170 ? -3.803 1.195 -1.516 1.00 87.69 170 LEU A CA 1
ATOM 1343 C C . LEU A 1 170 ? -5.060 2.009 -1.784 1.00 87.69 170 LEU A C 1
ATOM 1345 O O . LEU A 1 170 ? -5.095 3.206 -1.516 1.00 87.69 170 LEU A O 1
ATOM 1349 N N . SER A 1 171 ? -6.100 1.340 -2.253 1.00 88.75 171 SER A N 1
ATOM 1350 C CA . SER A 1 171 ? -7.449 1.856 -2.411 1.00 88.75 171 SER A CA 1
ATOM 1351 C C . SER A 1 171 ? -8.404 0.964 -1.632 1.00 88.75 171 SER A C 1
ATOM 1353 O O . SER A 1 171 ? -8.426 -0.260 -1.795 1.00 88.75 171 SER A O 1
ATOM 1355 N N . ARG A 1 172 ? -9.188 1.588 -0.760 1.00 88.38 172 ARG A N 1
ATOM 1356 C CA . ARG A 1 172 ? -10.130 0.926 0.129 1.00 88.38 172 ARG A CA 1
ATOM 1357 C C . ARG A 1 172 ? -11.560 1.196 -0.352 1.00 88.38 172 ARG A C 1
ATOM 1359 O O . ARG A 1 172 ? -12.036 2.334 -0.277 1.00 88.38 172 ARG A O 1
ATOM 1366 N N . PRO A 1 173 ? -12.293 0.182 -0.833 1.00 83.19 173 PRO A N 1
ATOM 1367 C CA . PRO A 1 173 ? -13.716 0.337 -1.103 1.00 83.19 173 PRO A CA 1
ATOM 1368 C C . PRO A 1 173 ? -14.503 0.529 0.211 1.00 83.19 173 PRO A C 1
ATOM 1370 O O . PRO A 1 173 ? -14.008 0.210 1.291 1.00 83.19 173 PRO A O 1
ATOM 1373 N N . PRO A 1 174 ? -15.747 1.048 0.162 1.00 76.94 174 PRO A N 1
ATOM 1374 C CA . PRO A 1 174 ? -16.596 1.126 1.354 1.00 76.94 174 PRO A CA 1
ATOM 1375 C C . PRO A 1 174 ? -16.819 -0.233 2.032 1.00 76.94 174 PRO A C 1
ATOM 1377 O O . PRO A 1 174 ? -16.956 -0.278 3.249 1.00 76.94 174 PRO A O 1
ATOM 1380 N N . LEU A 1 175 ? -16.864 -1.311 1.245 1.00 77.50 175 LEU A N 1
ATOM 1381 C CA . LEU A 1 175 ? -17.029 -2.690 1.694 1.00 77.50 175 LEU A CA 1
ATOM 1382 C C . LEU A 1 175 ? -16.078 -3.593 0.900 1.00 77.50 175 LEU A C 1
ATOM 1384 O O . LEU A 1 175 ? -15.944 -3.406 -0.311 1.00 77.50 175 LEU A O 1
ATOM 1388 N N . GLY A 1 176 ? -15.489 -4.584 1.571 1.00 83.62 176 GLY A N 1
ATOM 1389 C CA . GLY A 1 176 ? -14.612 -5.592 0.971 1.00 83.62 176 GLY A CA 1
ATOM 1390 C C . GLY A 1 176 ? -13.119 -5.283 1.082 1.00 83.62 176 GLY A C 1
ATOM 1391 O O . GLY A 1 176 ? -12.698 -4.401 1.833 1.00 83.62 176 GLY A O 1
ATOM 1392 N N . ASP A 1 177 ? -12.338 -6.044 0.320 1.00 88.88 177 ASP A N 1
ATOM 1393 C CA . ASP A 1 177 ? -10.879 -6.063 0.383 1.00 88.88 177 ASP A CA 1
ATOM 1394 C C . ASP A 1 177 ? -10.254 -4.730 -0.045 1.00 88.88 177 ASP A C 1
ATOM 1396 O O . ASP A 1 177 ? -10.668 -4.100 -1.024 1.00 88.88 177 ASP A O 1
ATOM 1400 N N . ILE A 1 178 ? -9.188 -4.332 0.650 1.00 91.25 178 ILE A N 1
ATOM 1401 C CA . ILE A 1 178 ? -8.309 -3.262 0.180 1.00 91.25 178 ILE A CA 1
ATOM 1402 C C . ILE A 1 178 ? -7.484 -3.822 -0.970 1.00 91.25 178 ILE A C 1
ATOM 1404 O O . ILE A 1 178 ? -6.937 -4.919 -0.887 1.00 91.25 178 ILE A O 1
ATOM 1408 N N . THR A 1 179 ? -7.357 -3.056 -2.045 1.00 91.38 179 THR A N 1
ATOM 1409 C CA . THR A 1 179 ? -6.563 -3.462 -3.208 1.00 91.38 179 THR A CA 1
ATOM 1410 C C . THR A 1 179 ? -5.595 -2.366 -3.589 1.00 91.38 179 THR A C 1
ATOM 1412 O O . THR A 1 179 ? -5.798 -1.198 -3.262 1.00 91.38 179 THR A O 1
ATOM 1415 N N . GLY A 1 180 ? -4.517 -2.716 -4.272 1.00 86.38 180 GLY A N 1
ATOM 1416 C CA . GLY A 1 180 ? -3.500 -1.733 -4.578 1.00 86.38 180 GLY A CA 1
ATOM 1417 C C . GLY A 1 180 ? -2.400 -2.231 -5.483 1.00 86.38 180 GLY A C 1
ATOM 1418 O O . GLY A 1 180 ? -2.459 -3.329 -6.037 1.00 86.38 180 GLY A O 1
ATOM 1419 N N . TRP A 1 181 ? -1.371 -1.400 -5.585 1.00 85.81 181 TRP A N 1
ATOM 1420 C CA . TRP A 1 181 ? -0.133 -1.697 -6.286 1.00 85.81 181 TRP A CA 1
ATOM 1421 C C . TRP A 1 181 ? 1.056 -1.428 -5.386 1.00 85.81 181 TRP A C 1
ATOM 1423 O O . TRP A 1 181 ? 1.050 -0.478 -4.604 1.00 85.81 181 TRP A O 1
ATOM 1433 N N . TRP A 1 182 ? 2.095 -2.233 -5.539 1.00 85.25 182 TRP A N 1
ATOM 1434 C CA . TRP A 1 182 ? 3.352 -2.037 -4.839 1.00 85.25 182 TRP A CA 1
ATOM 1435 C C . TRP A 1 182 ? 4.532 -2.036 -5.803 1.00 85.25 182 TRP A C 1
ATOM 1437 O O . TRP A 1 182 ? 4.474 -2.603 -6.899 1.00 85.25 182 TRP A O 1
ATOM 1447 N N . LEU A 1 183 ? 5.602 -1.381 -5.367 1.00 80.81 183 LEU A N 1
ATOM 1448 C CA . LEU A 1 183 ? 6.889 -1.325 -6.035 1.00 80.81 183 LEU A CA 1
ATOM 1449 C C . LEU A 1 183 ? 7.985 -1.490 -4.984 1.00 80.81 183 LEU A C 1
ATOM 1451 O O . LEU A 1 183 ? 8.097 -0.662 -4.080 1.00 80.81 183 LEU A O 1
ATOM 1455 N N . GLY A 1 184 ? 8.795 -2.531 -5.123 1.00 75.75 184 GLY A N 1
ATOM 1456 C CA . GLY A 1 184 ? 10.008 -2.748 -4.349 1.00 75.75 184 GLY A CA 1
ATOM 1457 C C . GLY A 1 184 ? 11.247 -2.408 -5.159 1.00 75.75 184 GLY A C 1
ATOM 1458 O O . GLY A 1 184 ? 11.404 -2.869 -6.290 1.00 75.75 184 GLY A O 1
ATOM 1459 N N . ALA A 1 185 ? 12.140 -1.639 -4.547 1.00 65.81 185 ALA A N 1
ATOM 1460 C CA . ALA A 1 185 ? 13.467 -1.348 -5.067 1.00 65.81 185 ALA A CA 1
ATOM 1461 C C . ALA A 1 185 ? 14.517 -2.273 -4.426 1.00 65.81 185 ALA A C 1
ATOM 1463 O O . ALA A 1 185 ? 14.275 -2.882 -3.384 1.00 65.81 185 ALA A O 1
ATOM 1464 N N . GLY A 1 186 ? 15.706 -2.360 -5.032 1.00 55.78 186 GLY A N 1
ATOM 1465 C CA . GLY A 1 186 ? 16.905 -2.868 -4.349 1.00 55.78 186 GLY A CA 1
ATOM 1466 C C . GLY A 1 186 ? 17.120 -4.387 -4.350 1.00 55.78 186 GLY A C 1
ATOM 1467 O O . GLY A 1 186 ? 17.961 -4.879 -3.595 1.00 55.78 186 GLY A O 1
ATOM 1468 N N . ARG A 1 187 ? 16.419 -5.155 -5.198 1.00 57.69 187 ARG A N 1
ATOM 1469 C CA . ARG A 1 187 ? 16.705 -6.590 -5.393 1.00 57.69 187 ARG A CA 1
ATOM 1470 C C . ARG A 1 187 ? 17.760 -6.819 -6.478 1.00 57.69 187 ARG A C 1
ATOM 1472 O O . ARG A 1 187 ? 17.834 -6.086 -7.459 1.00 57.69 187 ARG A O 1
ATOM 1479 N N . LYS A 1 188 ? 18.545 -7.900 -6.338 1.00 52.62 188 LYS A N 1
ATOM 1480 C CA . LYS A 1 188 ? 19.591 -8.309 -7.304 1.00 52.62 188 LYS A CA 1
ATOM 1481 C C . LYS A 1 188 ? 19.074 -8.524 -8.742 1.00 52.62 188 LYS A C 1
ATOM 1483 O O . LYS A 1 188 ? 19.883 -8.501 -9.660 1.00 52.62 188 LYS A O 1
ATOM 1488 N N . GLY A 1 189 ? 17.764 -8.722 -8.928 1.00 55.06 189 GLY A N 1
ATOM 1489 C CA . GLY A 1 189 ? 17.101 -8.906 -10.227 1.00 55.06 189 GLY A CA 1
ATOM 1490 C C . GLY A 1 189 ? 16.426 -7.656 -10.813 1.00 55.06 189 GLY A C 1
ATOM 1491 O O . GLY A 1 189 ? 15.801 -7.763 -11.862 1.00 55.06 189 GLY A O 1
ATOM 1492 N N . GLY A 1 190 ? 16.543 -6.491 -10.165 1.00 61.97 190 GLY A N 1
ATOM 1493 C CA . GLY A 1 190 ? 15.870 -5.250 -10.569 1.00 61.97 190 GLY A CA 1
ATOM 1494 C C . GLY A 1 190 ? 14.645 -4.912 -9.716 1.00 61.97 190 GLY A C 1
ATOM 1495 O O . GLY A 1 190 ? 14.353 -5.588 -8.726 1.00 61.97 190 GLY A O 1
ATOM 1496 N N . ASP A 1 191 ? 13.958 -3.832 -10.090 1.00 63.19 191 ASP A N 1
ATOM 1497 C CA . ASP A 1 191 ? 12.736 -3.384 -9.421 1.00 63.19 191 ASP A CA 1
ATOM 1498 C C . ASP A 1 191 ? 11.595 -4.372 -9.692 1.00 63.19 191 ASP A C 1
ATOM 1500 O O . ASP A 1 191 ? 11.365 -4.784 -10.831 1.00 63.19 191 ASP A O 1
ATOM 1504 N N . VAL A 1 192 ? 10.872 -4.751 -8.640 1.00 72.75 192 VAL A N 1
ATOM 1505 C CA . VAL A 1 192 ? 9.760 -5.708 -8.712 1.00 72.75 192 VAL A CA 1
ATOM 1506 C C . VAL A 1 192 ? 8.492 -5.007 -8.254 1.00 72.75 192 VAL A C 1
ATOM 1508 O O . VAL A 1 192 ? 8.509 -4.261 -7.280 1.00 72.75 192 VAL A O 1
ATOM 1511 N N . GLY A 1 193 ? 7.379 -5.243 -8.940 1.00 79.25 193 GLY A N 1
ATOM 1512 C CA . GLY A 1 193 ? 6.094 -4.689 -8.538 1.00 79.25 193 GLY A CA 1
ATOM 1513 C C . GLY A 1 193 ? 4.922 -5.509 -9.048 1.00 79.25 193 GLY A C 1
ATOM 1514 O O . GLY A 1 193 ? 5.047 -6.314 -9.977 1.00 79.25 193 GLY A O 1
ATOM 1515 N N . GLY A 1 194 ? 3.767 -5.288 -8.437 1.00 84.62 194 GLY A N 1
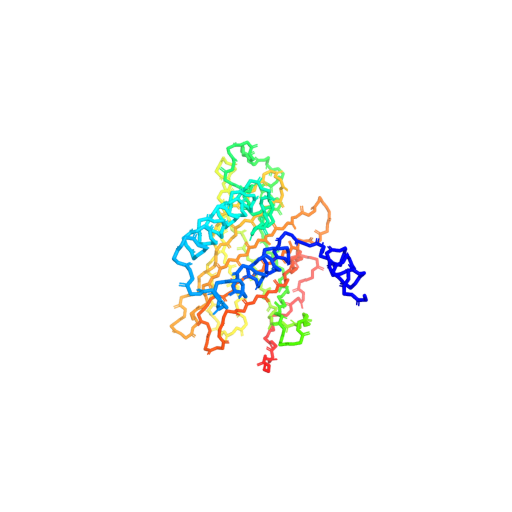ATOM 1516 C CA . GLY A 1 194 ? 2.538 -5.988 -8.777 1.00 84.62 194 GLY A CA 1
ATOM 1517 C C . GLY A 1 194 ? 1.357 -5.528 -7.938 1.00 84.62 194 GLY A C 1
ATOM 1518 O O . GLY A 1 194 ? 1.414 -4.496 -7.269 1.00 84.62 194 GLY A O 1
ATOM 1519 N N . GLY A 1 195 ? 0.265 -6.280 -8.018 1.00 86.12 195 GLY A N 1
ATOM 1520 C CA . GLY A 1 195 ? -0.930 -6.024 -7.226 1.00 86.12 195 GLY A CA 1
ATOM 1521 C C . GLY A 1 195 ? -0.757 -6.484 -5.780 1.00 86.12 195 GLY A C 1
ATOM 1522 O O . GLY A 1 195 ? -0.054 -7.463 -5.518 1.00 86.12 195 GLY A O 1
ATOM 1523 N N . VAL A 1 196 ? -1.431 -5.795 -4.866 1.00 90.38 196 VAL A N 1
ATOM 1524 C CA . VAL A 1 196 ? -1.592 -6.198 -3.465 1.00 90.38 196 VAL A CA 1
ATOM 1525 C C . VAL A 1 196 ? -3.077 -6.265 -3.123 1.00 90.38 196 VAL A C 1
ATOM 1527 O O . VAL A 1 196 ? -3.863 -5.433 -3.582 1.00 90.38 196 VAL A O 1
ATOM 1530 N N . ILE A 1 197 ? -3.459 -7.265 -2.335 1.00 93.06 197 ILE A N 1
ATOM 1531 C CA . ILE A 1 197 ? -4.799 -7.405 -1.759 1.00 93.06 197 ILE A CA 1
ATOM 1532 C C . ILE A 1 197 ? -4.634 -7.536 -0.251 1.00 93.06 197 ILE A C 1
ATOM 1534 O O . ILE A 1 197 ? -3.853 -8.374 0.194 1.00 93.06 197 ILE A O 1
ATOM 1538 N N . MET A 1 198 ? -5.365 -6.733 0.521 1.00 94.00 198 MET A N 1
ATOM 1539 C CA . MET A 1 198 ? -5.384 -6.805 1.977 1.00 94.00 198 MET A CA 1
ATOM 1540 C C . MET A 1 198 ? -6.790 -7.127 2.478 1.00 94.00 198 MET A C 1
ATOM 1542 O O . MET A 1 198 ? -7.754 -6.418 2.178 1.00 94.00 198 MET A O 1
ATOM 1546 N N . GLN A 1 199 ? -6.882 -8.188 3.271 1.00 94.62 199 GLN A N 1
ATOM 1547 C CA . GLN A 1 199 ? -8.106 -8.654 3.920 1.00 94.6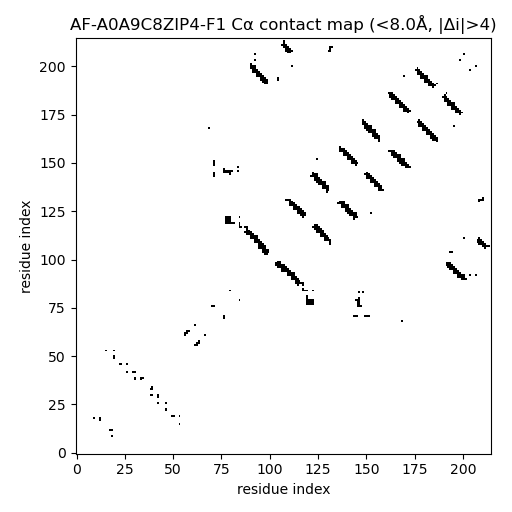2 199 GLN A CA 1
ATOM 1548 C C . GLN A 1 199 ? -7.984 -8.464 5.425 1.00 94.62 199 GLN A C 1
ATOM 1550 O O . GLN A 1 199 ? -6.882 -8.549 5.972 1.00 94.62 199 GLN A O 1
ATOM 1555 N N . ARG A 1 200 ? -9.096 -8.215 6.116 1.00 92.75 200 ARG A N 1
ATOM 1556 C CA . ARG A 1 200 ? -9.066 -8.117 7.578 1.00 92.75 200 ARG A CA 1
ATOM 1557 C C . ARG A 1 200 ? -8.573 -9.439 8.156 1.00 92.75 200 ARG A C 1
ATOM 1559 O O . ARG A 1 200 ? -9.073 -10.499 7.794 1.00 92.75 200 ARG A O 1
ATOM 1566 N N . HIS A 1 201 ? -7.605 -9.384 9.070 1.00 92.19 201 HIS A N 1
ATOM 1567 C CA . HIS A 1 201 ? -7.067 -10.607 9.671 1.00 92.19 201 HIS A CA 1
ATOM 1568 C C . HIS A 1 201 ? -8.146 -11.400 10.425 1.00 92.19 201 HIS A C 1
ATOM 1570 O O . HIS A 1 201 ? -8.168 -12.621 10.375 1.00 92.19 201 HIS A O 1
ATOM 1576 N N . GLU A 1 202 ? -9.103 -10.706 11.044 1.00 89.12 202 GLU A N 1
ATOM 1577 C CA . GLU A 1 202 ? -10.243 -11.313 11.744 1.00 89.12 202 GLU A CA 1
ATOM 1578 C C . GLU A 1 202 ? -11.155 -12.149 10.830 1.00 89.12 202 GLU A C 1
ATOM 1580 O O . GLU A 1 202 ? -11.802 -13.081 11.299 1.00 89.12 202 GLU A O 1
ATOM 1585 N N . GLU A 1 203 ? -11.193 -11.853 9.527 1.00 89.00 203 GLU A N 1
ATOM 1586 C CA . GLU A 1 203 ? -11.989 -12.605 8.546 1.00 89.00 203 GLU A CA 1
ATOM 1587 C C . GLU A 1 203 ? -11.299 -13.907 8.113 1.00 89.00 203 GLU A C 1
ATOM 1589 O O . GLU A 1 203 ? -11.949 -14.809 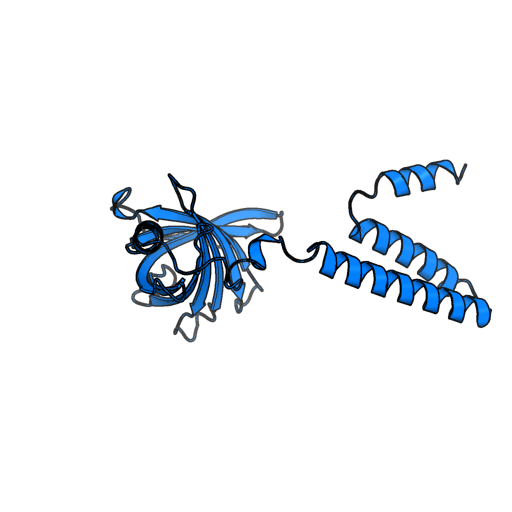7.585 1.00 89.00 203 GLU A O 1
ATOM 1594 N N . ASN A 1 204 ? -9.988 -14.021 8.340 1.00 89.38 204 ASN A N 1
ATOM 1595 C CA . ASN A 1 204 ? -9.208 -15.219 8.061 1.00 89.38 204 ASN A CA 1
ATOM 1596 C C . ASN A 1 204 ? -8.022 -15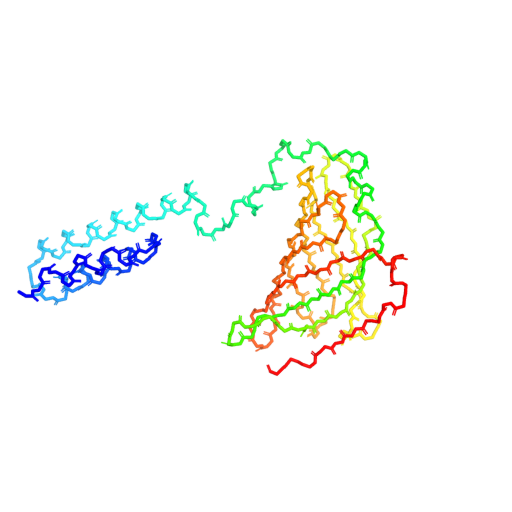.324 9.042 1.00 89.38 204 ASN A C 1
ATOM 1598 O O . ASN A 1 204 ? -6.887 -15.002 8.672 1.00 89.38 204 ASN A O 1
ATOM 1602 N N . PRO A 1 205 ? -8.270 -15.738 10.298 1.00 86.25 205 PRO A N 1
ATOM 1603 C CA . PRO A 1 205 ? -7.234 -15.800 11.330 1.00 86.25 205 PRO A CA 1
ATOM 1604 C C . PRO A 1 205 ? -6.195 -16.896 11.060 1.00 86.25 205 PRO A C 1
ATOM 1606 O O . PRO A 1 205 ? -5.062 -16.790 11.520 1.00 86.25 205 PRO A O 1
ATOM 1609 N N . ASP A 1 206 ? -6.554 -17.905 10.263 1.00 87.50 206 ASP A N 1
ATOM 1610 C CA . ASP A 1 206 ? -5.681 -19.017 9.869 1.00 87.50 206 ASP A CA 1
ATOM 1611 C C . ASP A 1 206 ? -4.785 -18.664 8.662 1.00 87.50 206 ASP A C 1
ATOM 1613 O O . ASP A 1 206 ? -4.251 -19.543 7.985 1.00 87.50 206 ASP A O 1
ATOM 1617 N N . PHE A 1 207 ? -4.643 -17.374 8.338 1.00 88.25 207 PHE A N 1
ATOM 1618 C CA . PHE A 1 207 ? -3.792 -16.922 7.244 1.00 88.25 207 PHE A CA 1
ATOM 1619 C C . PHE A 1 207 ? -2.322 -17.235 7.521 1.00 88.25 207 PHE A C 1
ATOM 1621 O O . PHE A 1 207 ? -1.735 -16.788 8.507 1.00 88.25 207 PHE A O 1
ATOM 1628 N N . GLU A 1 208 ? -1.716 -17.979 6.604 1.00 86.62 208 GLU A N 1
ATOM 1629 C CA . GLU A 1 208 ? -0.314 -18.354 6.684 1.00 86.62 208 GLU A CA 1
ATOM 1630 C C . GLU A 1 208 ? 0.558 -17.362 5.918 1.00 86.62 208 GLU A C 1
ATOM 1632 O O . GLU A 1 208 ? 0.328 -17.082 4.741 1.00 86.62 208 GLU A O 1
ATOM 1637 N N . ILE A 1 209 ? 1.608 -16.891 6.585 1.00 84.50 209 ILE A N 1
ATOM 1638 C CA . ILE A 1 209 ? 2.691 -16.126 5.970 1.00 84.50 209 ILE A CA 1
ATOM 1639 C C . ILE A 1 209 ? 3.493 -17.074 5.064 1.00 84.50 209 ILE A C 1
ATOM 1641 O O . ILE A 1 209 ? 3.972 -18.113 5.523 1.00 84.50 209 ILE A O 1
ATOM 1645 N N . ARG A 1 210 ? 3.639 -16.743 3.776 1.00 85.00 210 ARG A N 1
ATOM 1646 C CA . ARG A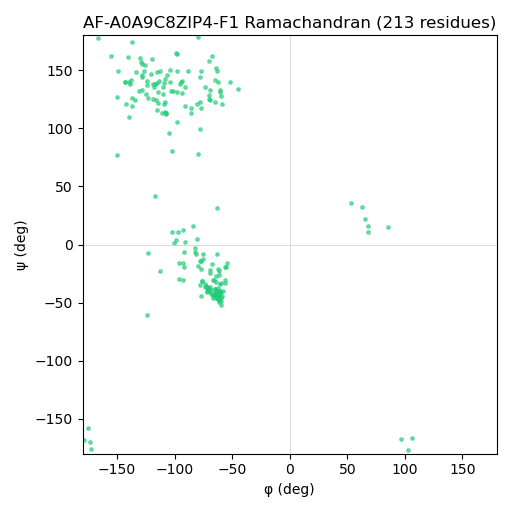 1 210 ? 4.260 -17.621 2.765 1.00 85.00 210 ARG A CA 1
ATOM 1647 C C . ARG A 1 210 ? 5.157 -16.842 1.818 1.00 85.00 210 ARG A C 1
ATOM 1649 O O . ARG A 1 210 ? 4.790 -15.776 1.340 1.00 85.00 210 ARG A O 1
ATOM 1656 N N . ASN A 1 211 ? 6.302 -17.426 1.482 1.00 80.31 211 ASN A N 1
ATOM 1657 C CA . ASN A 1 211 ? 7.149 -16.957 0.393 1.00 80.31 211 ASN A CA 1
ATOM 1658 C C . ASN A 1 211 ? 6.927 -17.852 -0.827 1.00 80.31 211 ASN A C 1
ATOM 1660 O O . ASN A 1 211 ? 6.958 -19.076 -0.688 1.00 80.31 211 ASN A O 1
ATOM 1664 N N . TYR A 1 212 ? 6.713 -17.261 -1.998 1.00 79.88 212 TYR A N 1
ATOM 1665 C CA . TYR A 1 212 ? 6.631 -18.015 -3.243 1.00 79.88 212 TYR A CA 1
ATOM 1666 C C . TYR A 1 212 ? 7.985 -17.940 -3.940 1.00 79.88 212 TYR A C 1
ATOM 1668 O O . TYR A 1 212 ? 8.545 -16.854 -4.087 1.00 79.88 212 TYR A O 1
ATOM 1676 N N . ASP A 1 213 ? 8.513 -19.086 -4.368 1.00 67.69 213 ASP A N 1
ATOM 1677 C CA . ASP A 1 213 ? 9.735 -19.108 -5.165 1.00 67.69 213 ASP A CA 1
ATOM 1678 C C . ASP A 1 213 ? 9.513 -18.285 -6.442 1.00 67.69 213 ASP A C 1
ATOM 1680 O O . ASP A 1 213 ? 8.581 -18.517 -7.219 1.00 67.69 213 ASP A O 1
ATOM 1684 N N . VAL A 1 214 ? 10.342 -17.257 -6.607 1.00 64.19 214 VAL A N 1
ATOM 1685 C CA . VAL A 1 214 ? 10.311 -16.358 -7.758 1.00 64.19 214 VAL A CA 1
ATOM 1686 C C . VAL A 1 214 ? 11.384 -16.846 -8.723 1.00 64.19 214 VAL A C 1
ATOM 1688 O O . VAL A 1 214 ? 12.570 -16.669 -8.440 1.00 64.19 214 VAL A O 1
ATOM 1691 N N . ASP A 1 215 ? 10.955 -17.489 -9.810 1.00 55.12 215 ASP A N 1
ATOM 1692 C CA . ASP A 1 215 ? 11.818 -17.923 -10.921 1.00 55.12 215 ASP A CA 1
ATOM 1693 C C . ASP A 1 215 ? 12.497 -16.745 -11.646 1.00 55.12 215 ASP A C 1
ATOM 1695 O O . ASP A 1 215 ? 11.817 -15.717 -11.895 1.00 55.12 215 ASP A O 1
#

Secondary structure (DSSP, 8-state):
--HHHHHHHHHH--SHHHHHHHHHHHHHHHHHS---HHHHHHHHHHHHHHHHHHHHHHHHTTTTS-GGGGSSS-GGG-SPPHHHHHHH-EEEEEEEEEE-TTS-EEEEEEEEEEEEEE-TTT-EEEEEEE-SSSTT-EEEEEEEE-TTSEEEEEEE---TT---EEEEEEE--SSS-EEEEEEEE--TT--EEEEEEEEEGGG-TTPPPEEPP--

Solvent-accessible surface area (backbone atoms only — not comparable to full-atom values): 11659 Å² total; per-residue (Å²): 140,65,68,66,62,51,54,52,53,60,71,65,49,87,45,76,66,55,48,49,52,51,50,50,52,55,46,49,50,58,49,72,77,45,92,48,67,68,60,40,53,51,43,51,52,51,51,51,51,51,50,51,51,50,52,52,47,32,68,74,67,36,71,84,49,64,67,76,79,70,64,67,81,47,77,84,37,46,55,32,50,71,69,59,39,58,71,61,52,44,52,26,40,32,43,33,27,30,55,48,99,85,71,43,80,39,78,38,38,24,30,39,38,36,29,78,45,58,43,41,70,79,17,38,32,36,30,42,29,48,45,52,88,43,91,95,45,58,27,42,35,42,34,37,40,25,64,80,37,35,33,44,34,36,37,43,38,82,47,92,86,40,48,47,34,34,43,36,41,39,40,47,54,100,72,76,59,31,36,35,42,38,39,35,42,68,47,100,88,48,75,48,40,28,49,34,40,35,36,58,26,88,82,46,75,86,67,70,65,36,69,46,89,81,131

Nearest PDB structures (foldseek):
  3d95-assembly2_B  TM=5.003E-01  e=5.773E+00  Homo sapiens
  4qgx-assembly3_B-2  TM=4.759E-01  e=6.095E+00  Homo sapiens
  1xca-assembly2_B  TM=5.130E-01  e=7.994E+00  Homo sapiens
  3pu2-assembly3_C  TM=4.001E-01  e=2.851E+00  Cereibacter sphaeroides 2.4.1

Radius of gyration: 23.42 Å; Cα contacts (8 Å, |Δi|>4): 384; chains: 1; bounding box: 40×44×68 Å

Sequence (215 aa):
MITDTWVDIIKSIKTPVSFLVLITLVVGYLLHDSDNPIILLGGLALLFLITITCIVYAIKHNALFPGEIRSIWSKNDLPLSTEE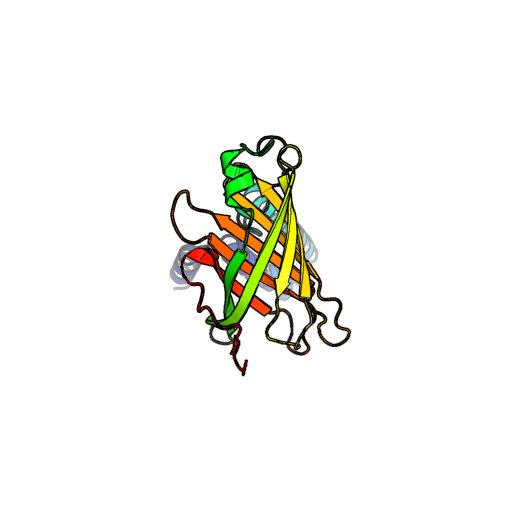AQAWLGKWNCRWTYRDTNNQLKPYVDDIIEITEVDQDSGEITGIGYSSYIENENYFLRGRASNKRVAHLFYTSPAATAGLSGMVILSRPPLGDITGWWLGAGRKGGDVGGGVIMQRHEENPDFEIRNYDVD

Foldseek 3Di:
DVVVVVVVLVVVDPDPVSVLVVLCVVLVVQCVPDPDVVSNVVSVVVNVVSVVVSVVCCVVVVVVHPVLVVPQPPLVQDQADPVLQVVPAAKKWKWFWWQDPVRDTDTFWTWMKGWHDADRGNQKTKIWIDAPPDPPWIKIWIWGDGNQQKIKIWIDTPDPQCQFTWIWIWHDDPDDWIKTKIWTQDDPVGIIMDMMIIDHCVVPVVRDTDGDDDD